Protein AF-G3BAQ8-F1 (afdb_monomer_lite)

Secondary structure (DSSP, 8-state):
--STTSS-TTEEEEEEE-SSS-EEEEEEES-TT-HHHHHHHHHHHHHHSEEEEEE---HHHHHHHH-GGGHHHHHHHHHHT-EEEE--TTT-TTT----SS--PPPP-EEEEEEGGGHHHHHHHHHHHHHHHHHHHTTGGGSSTT-TT-----EEEEEEEEEHHHHHHHHHTTTHHHHHHHHHHHT-EE-PPPSGGGTT-SEEEEEEEEEHHHHHHHHHHHHHHSPEEEEEEEE--TTHHHHHTSHHHIIIIIHHHHHTT--EEEEEE-SSEEEEEEEES--TTHHHHHHHHHHHHHHTTPPEEEEEE-----BSS-TTSS------S----------------

InterPro domains:
  IPR004087 K Homology domain [SM00322] (49-133)
  IPR004088 K Homology domain, type 1 [PF00013] (53-91)
  IPR036612 K Homology domain, type 1 superfamily [G3DSA:3.30.1370.10] (52-131)
  IPR036612 K Homology domain, type 1 superfamily [SSF54791] (48-132)

Organism: Candida tenuis (strain ATCC 10573 / BCRC 21748 / CBS 615 / JCM 9827 / NBRC 10315 / NRRL Y-1498 / VKM Y-70) (NCBI:txid590646)

Structure (mmCIF, N/CA/C/O backbone):
data_AF-G3BAQ8-F1
#
_entry.id   AF-G3BAQ8-F1
#
loop_
_atom_site.group_PDB
_atom_site.id
_atom_site.type_symbol
_atom_site.label_atom_id
_atom_site.label_alt_id
_atom_site.label_comp_id
_atom_site.label_asym_id
_atom_site.label_entity_id
_atom_site.label_seq_id
_atom_site.pdbx_PDB_ins_code
_atom_site.Cartn_x
_atom_site.Cartn_y
_atom_site.Cartn_z
_atom_site.occupancy
_atom_site.B_iso_or_equiv
_atom_site.auth_seq_id
_atom_site.auth_comp_id
_atom_site.auth_asym_id
_atom_site.auth_atom_id
_atom_site.pdbx_PDB_model_num
ATOM 1 N N . MET A 1 1 ? -24.333 -6.167 35.435 1.00 45.41 1 MET A N 1
ATOM 2 C CA . MET A 1 1 ? -25.170 -5.491 36.453 1.00 45.41 1 MET A CA 1
ATOM 3 C C . MET A 1 1 ? -26.096 -4.389 35.920 1.00 45.41 1 MET A C 1
ATOM 5 O O . MET A 1 1 ? -27.044 -4.093 36.619 1.00 45.41 1 MET A O 1
ATOM 9 N N . LYS A 1 2 ? -25.907 -3.791 34.724 1.00 56.62 2 LYS A N 1
ATOM 10 C CA . LYS A 1 2 ? -26.879 -2.804 34.183 1.00 56.62 2 LYS A CA 1
ATOM 11 C C . LYS A 1 2 ? -28.093 -3.421 33.469 1.00 56.62 2 LYS A C 1
ATOM 13 O O . LYS A 1 2 ? -29.177 -2.882 33.619 1.00 56.62 2 LYS A O 1
ATOM 18 N N . ILE A 1 3 ? -27.919 -4.542 32.760 1.00 58.00 3 ILE A N 1
ATOM 19 C CA . ILE A 1 3 ? -29.012 -5.233 32.045 1.00 58.00 3 ILE A CA 1
ATOM 20 C C . ILE A 1 3 ? -30.045 -5.817 33.022 1.00 58.00 3 ILE A C 1
ATOM 22 O O . ILE A 1 3 ? -31.232 -5.594 32.844 1.00 58.00 3 ILE A O 1
ATOM 26 N N . LEU A 1 4 ? -29.601 -6.489 34.096 1.00 58.69 4 LEU A N 1
ATOM 27 C CA . LEU A 1 4 ? -30.514 -7.070 35.098 1.00 58.69 4 LEU A CA 1
ATOM 28 C C . LEU A 1 4 ? -31.366 -6.025 35.831 1.00 58.69 4 LEU A C 1
ATOM 30 O O . LEU A 1 4 ? -32.429 -6.363 36.314 1.00 58.69 4 LEU A O 1
ATOM 34 N N . ASN A 1 5 ? -30.934 -4.763 35.892 1.00 60.66 5 ASN A N 1
ATOM 35 C CA . ASN A 1 5 ? -31.721 -3.699 36.522 1.00 60.66 5 ASN A CA 1
ATOM 36 C C . ASN A 1 5 ? -32.807 -3.129 35.588 1.00 60.66 5 ASN A C 1
ATOM 38 O O . ASN A 1 5 ? -33.578 -2.271 36.008 1.00 60.66 5 ASN A O 1
ATOM 42 N N . GLN A 1 6 ? -32.802 -3.515 34.308 1.00 61.44 6 GLN A N 1
ATOM 43 C CA . GLN A 1 6 ? -33.740 -3.050 33.278 1.00 61.44 6 GLN A CA 1
ATOM 44 C C . GLN A 1 6 ? -34.808 -4.095 32.939 1.00 61.44 6 GLN A C 1
ATOM 46 O O . GLN A 1 6 ? -35.722 -3.801 32.173 1.00 61.44 6 GLN A O 1
ATOM 51 N N . VAL A 1 7 ? -34.698 -5.295 33.506 1.00 59.91 7 VAL A N 1
ATOM 52 C CA . VAL A 1 7 ? -35.644 -6.396 33.334 1.00 59.91 7 VAL A CA 1
ATOM 53 C C . VAL A 1 7 ? -36.180 -6.766 34.716 1.00 59.91 7 VAL A C 1
ATOM 55 O O . VAL A 1 7 ? -35.447 -6.655 35.695 1.00 59.91 7 VAL A O 1
ATOM 58 N N . ASP A 1 8 ? -37.452 -7.158 34.805 1.00 61.75 8 ASP A N 1
ATOM 59 C CA . ASP A 1 8 ? -38.087 -7.579 36.061 1.00 61.75 8 ASP A CA 1
ATOM 60 C C . ASP A 1 8 ? -37.227 -8.613 36.823 1.00 61.75 8 ASP A C 1
ATOM 62 O O . ASP A 1 8 ? -36.641 -9.518 36.213 1.00 61.75 8 ASP A O 1
ATOM 66 N N . ASP A 1 9 ? -37.222 -8.520 38.162 1.00 61.19 9 ASP A N 1
ATOM 67 C CA . ASP A 1 9 ? -36.416 -9.325 39.109 1.00 61.19 9 ASP A CA 1
ATOM 68 C C . ASP A 1 9 ? -36.569 -10.861 38.961 1.00 61.19 9 ASP A C 1
ATOM 70 O O . ASP A 1 9 ? -35.809 -11.625 39.552 1.00 61.19 9 ASP A O 1
ATOM 74 N N . ALA A 1 10 ? -37.531 -11.337 38.163 1.00 62.81 10 ALA A N 1
ATOM 75 C CA . ALA A 1 10 ? -37.844 -12.753 37.939 1.00 62.81 10 ALA A CA 1
ATOM 76 C C . ALA A 1 10 ? -37.047 -13.416 36.790 1.00 62.81 10 ALA A C 1
ATOM 78 O O . ALA A 1 10 ? -37.410 -14.501 36.319 1.00 62.81 10 ALA A O 1
ATOM 79 N N . SER A 1 11 ? -36.002 -12.755 36.282 1.00 71.31 11 SER A N 1
ATOM 80 C CA . SER A 1 11 ? -35.196 -13.222 35.147 1.00 71.31 11 SER A CA 1
ATOM 81 C C . SER A 1 11 ? -33.735 -13.470 35.538 1.00 71.31 11 SER A C 1
ATOM 83 O O . SER A 1 11 ? -33.089 -12.653 36.193 1.00 71.31 11 SER A O 1
ATOM 85 N N . VAL A 1 12 ? -33.189 -14.621 35.134 1.00 77.81 12 VAL A N 1
ATOM 86 C CA . VAL A 1 12 ? -31.829 -15.055 35.487 1.00 77.81 12 VAL A CA 1
ATOM 87 C C . VAL A 1 12 ? -31.025 -15.328 34.218 1.00 77.81 12 VAL A C 1
ATOM 89 O O . VAL A 1 12 ? -31.403 -16.175 33.413 1.00 77.81 12 VAL A O 1
ATOM 92 N N . VAL A 1 13 ? -29.880 -14.651 34.061 1.00 83.50 13 VAL A N 1
ATOM 93 C CA . VAL A 1 13 ? -28.869 -14.973 33.033 1.00 83.50 13 VAL A CA 1
ATOM 94 C C . VAL A 1 13 ? -27.755 -15.790 33.667 1.00 83.50 13 VAL A C 1
ATOM 96 O O . VAL A 1 13 ? -27.142 -15.348 34.641 1.00 83.50 13 VAL A O 1
ATOM 99 N N . LYS A 1 14 ? -27.449 -16.949 33.091 1.00 85.88 14 LYS A N 1
ATOM 100 C CA . LYS A 1 14 ? -26.310 -17.788 33.468 1.00 85.88 14 LYS A CA 1
ATOM 101 C C . LYS A 1 14 ? -25.339 -17.880 32.298 1.00 85.88 14 LYS A C 1
ATOM 103 O O . LYS A 1 14 ? -25.744 -18.060 31.156 1.00 85.88 14 LYS A O 1
ATOM 108 N N . PHE A 1 15 ? -24.053 -17.784 32.601 1.00 88.31 15 PHE A N 1
ATOM 109 C CA . PHE A 1 15 ? -22.980 -18.042 31.648 1.00 88.31 15 PHE A CA 1
ATOM 110 C C . PHE A 1 15 ? -22.400 -19.413 31.987 1.00 88.31 15 PHE A C 1
ATOM 112 O O . PHE A 1 15 ? -21.952 -19.622 33.113 1.00 88.31 15 PHE A O 1
ATOM 119 N N . LEU A 1 16 ? -22.490 -20.355 31.052 1.00 89.25 16 LEU A N 1
ATOM 120 C CA . LEU A 1 16 ? -22.037 -21.732 31.226 1.00 89.25 16 LEU A CA 1
ATOM 121 C C . LEU A 1 16 ? -20.857 -21.982 30.294 1.00 89.25 16 LEU A C 1
ATOM 123 O O . LEU A 1 16 ? -20.972 -21.784 29.087 1.00 89.25 16 LEU A O 1
ATOM 127 N N . ASP A 1 17 ? -19.736 -22.444 30.829 1.00 91.06 17 ASP A N 1
ATOM 128 C CA . ASP A 1 17 ? -18.578 -22.779 30.004 1.00 91.06 17 ASP A CA 1
ATOM 129 C C . ASP A 1 17 ? -18.885 -24.015 29.145 1.00 91.06 17 ASP A C 1
ATOM 131 O O . ASP A 1 17 ? -19.376 -25.028 29.647 1.00 91.06 17 ASP A O 1
ATOM 135 N N . LEU A 1 18 ? -18.604 -23.939 27.840 1.00 89.19 18 LEU A N 1
ATOM 136 C CA . LEU A 1 18 ? -18.726 -25.082 26.929 1.00 89.19 18 LEU A CA 1
ATOM 137 C C . LEU A 1 18 ? -17.350 -25.718 26.690 1.00 89.19 18 LEU A C 1
ATOM 139 O O . LEU A 1 18 ? -17.206 -26.937 26.735 1.00 89.19 18 LEU A O 1
ATOM 143 N N . ASN A 1 19 ? -16.342 -24.889 26.411 1.00 90.81 19 ASN A N 1
ATOM 144 C CA . ASN A 1 19 ? -14.937 -25.271 26.265 1.00 90.81 19 ASN A CA 1
ATOM 145 C C . ASN A 1 19 ? -14.030 -24.035 26.458 1.00 90.81 19 ASN A C 1
ATOM 147 O O . ASN A 1 19 ? -14.509 -22.959 26.797 1.00 90.81 19 ASN A O 1
ATOM 151 N N . GLU A 1 20 ? -12.723 -24.165 26.209 1.00 87.31 20 GLU A N 1
ATOM 152 C CA . GLU A 1 20 ? -11.747 -23.069 26.378 1.00 87.31 20 GLU A CA 1
ATOM 153 C C . GLU A 1 20 ? -11.990 -21.836 25.484 1.00 87.31 20 GLU A C 1
ATOM 155 O O . GLU A 1 20 ? -11.428 -20.772 25.739 1.00 87.31 20 GLU A O 1
ATOM 160 N N . TYR A 1 21 ? -12.809 -21.962 24.438 1.00 87.06 21 TYR A N 1
ATOM 161 C CA . TYR A 1 21 ? -13.047 -20.908 23.448 1.00 87.06 21 TYR A CA 1
ATOM 162 C C . TYR A 1 21 ? -14.501 -20.425 23.399 1.00 87.06 21 TYR A C 1
ATOM 164 O O . TYR A 1 21 ? -14.761 -19.352 22.858 1.00 87.06 21 TYR A O 1
ATOM 172 N N . ASN A 1 22 ? -15.439 -21.191 23.958 1.00 87.94 22 ASN A N 1
ATOM 173 C CA . ASN A 1 22 ? -16.875 -20.994 23.807 1.00 87.94 22 ASN A CA 1
ATOM 174 C C . ASN A 1 22 ? -17.596 -21.121 25.151 1.00 87.94 22 ASN A C 1
ATOM 176 O O . ASN A 1 22 ? -17.269 -21.968 25.984 1.00 87.94 22 ASN A O 1
ATOM 180 N N . PHE A 1 23 ? -18.668 -20.354 25.299 1.00 90.62 23 PHE A N 1
ATOM 181 C CA . PHE A 1 23 ? -19.595 -20.435 26.420 1.00 90.62 23 PHE A CA 1
ATOM 182 C C . PHE A 1 23 ? -21.035 -20.346 25.906 1.00 90.62 23 PHE A C 1
ATOM 184 O O . PHE A 1 23 ? -21.293 -19.869 24.799 1.00 90.62 23 PHE A O 1
ATOM 191 N N . LEU A 1 24 ? -21.971 -20.826 26.713 1.00 88.19 24 LEU A N 1
ATOM 192 C CA . LEU A 1 24 ? -23.405 -20.716 26.504 1.00 88.19 24 LEU A CA 1
ATOM 193 C C . LEU A 1 24 ? -23.963 -19.619 27.406 1.00 88.19 24 LEU A C 1
ATOM 195 O O . LEU A 1 24 ? -23.535 -19.450 28.548 1.00 88.19 24 LEU A O 1
ATOM 199 N N . ILE A 1 25 ? -24.946 -18.894 26.886 1.00 88.12 25 ILE A N 1
ATOM 200 C CA . ILE A 1 25 ? -25.753 -17.957 27.661 1.00 88.12 25 ILE A CA 1
ATOM 201 C C . ILE A 1 25 ? -27.112 -18.619 27.849 1.00 88.12 25 ILE A C 1
ATOM 203 O O . ILE A 1 25 ? -27.850 -18.799 26.883 1.00 88.12 25 ILE A O 1
ATOM 207 N N . ASP A 1 26 ? -27.409 -19.015 29.080 1.00 87.19 26 ASP A N 1
ATOM 208 C CA . ASP A 1 26 ? -28.681 -19.614 29.467 1.00 87.19 26 ASP A CA 1
ATOM 209 C C . ASP A 1 26 ? -29.561 -18.541 30.122 1.00 87.19 26 ASP A C 1
ATOM 211 O O . ASP A 1 26 ? -29.132 -17.848 31.050 1.00 87.19 26 ASP A O 1
ATOM 215 N N . ILE A 1 27 ? -30.772 -18.360 29.599 1.00 83.75 27 ILE A N 1
ATOM 216 C CA . ILE A 1 27 ? -31.712 -17.316 30.021 1.00 83.75 27 ILE A CA 1
ATOM 217 C C . ILE A 1 27 ? -32.948 -18.012 30.578 1.00 83.75 27 ILE A C 1
ATOM 219 O O . ILE A 1 27 ? -33.689 -18.668 29.847 1.00 83.75 27 ILE A O 1
ATOM 223 N N . VAL A 1 28 ? -33.176 -17.850 31.878 1.00 80.06 28 VAL A N 1
ATOM 224 C CA . VAL A 1 28 ? -34.290 -18.472 32.597 1.00 80.06 28 VAL A CA 1
ATOM 225 C C . VAL A 1 28 ? -35.268 -17.393 33.039 1.00 80.06 28 VAL A C 1
ATOM 227 O O . VAL A 1 28 ? -34.873 -16.397 33.643 1.00 80.06 28 VAL A O 1
ATOM 230 N N . ILE A 1 29 ? -36.551 -17.608 32.758 1.00 77.06 29 ILE A N 1
ATOM 231 C CA . ILE A 1 29 ? -37.648 -16.739 33.190 1.00 77.06 29 ILE A CA 1
ATOM 232 C C . ILE A 1 29 ? -38.617 -17.580 34.011 1.00 77.06 29 ILE A C 1
ATOM 234 O O . ILE A 1 29 ? -39.082 -18.619 33.544 1.00 77.06 29 ILE A O 1
ATOM 238 N N . GLU A 1 30 ? -38.934 -17.131 35.225 1.00 72.44 30 GLU A N 1
ATOM 239 C CA . GLU A 1 30 ? -39.815 -17.879 36.132 1.00 72.44 30 GLU A CA 1
ATOM 240 C C . GLU A 1 30 ? -41.288 -17.864 35.691 1.00 72.44 30 GLU A C 1
ATOM 242 O O . GLU A 1 30 ? -42.041 -18.780 36.019 1.00 72.44 30 GLU A O 1
ATOM 247 N N . ASN A 1 31 ? -41.709 -16.860 34.912 1.00 68.88 31 ASN A N 1
ATOM 248 C CA . ASN A 1 31 ? -43.103 -16.675 34.511 1.00 68.88 31 ASN A CA 1
ATOM 249 C C . ASN A 1 31 ? -43.302 -16.851 32.992 1.00 68.88 31 ASN A C 1
ATOM 251 O O . ASN A 1 31 ? -42.947 -15.984 32.192 1.00 68.88 31 ASN A O 1
ATOM 255 N N . SER A 1 32 ? 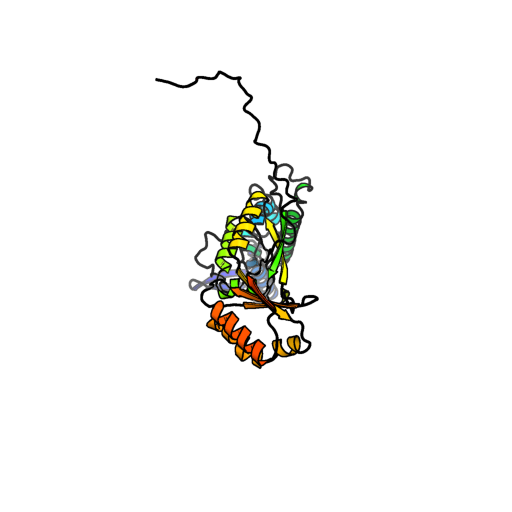-43.912 -17.972 32.592 1.00 63.34 32 SER A N 1
ATOM 256 C CA . SER A 1 32 ? -44.051 -18.419 31.189 1.00 63.34 32 SER A CA 1
ATOM 257 C C . SER A 1 32 ? -44.864 -17.493 30.267 1.00 63.34 32 SER A C 1
ATOM 259 O O . SER A 1 32 ? -44.801 -17.637 29.048 1.00 63.34 32 SER A O 1
ATOM 261 N N . LEU A 1 33 ? -45.604 -16.525 30.819 1.00 64.56 33 LEU A N 1
ATOM 262 C CA . LEU A 1 33 ? -46.432 -15.583 30.056 1.00 64.56 33 LEU A CA 1
ATOM 263 C C . LEU A 1 33 ? -45.680 -14.314 29.604 1.00 64.56 33 LEU A C 1
ATOM 265 O O . LEU A 1 33 ? -46.231 -13.534 28.829 1.00 64.56 33 LEU A O 1
ATOM 269 N N . ASN A 1 34 ? -44.431 -14.096 30.038 1.00 70.69 34 ASN A N 1
ATOM 270 C CA . ASN A 1 34 ? -43.669 -12.875 29.739 1.00 70.69 34 ASN A CA 1
ATOM 271 C C . ASN A 1 34 ? -42.688 -13.039 28.556 1.00 70.69 34 ASN A C 1
ATOM 273 O O . ASN A 1 34 ? -41.492 -12.771 28.668 1.00 70.69 34 ASN A O 1
ATOM 277 N N . LEU A 1 35 ? -43.195 -13.487 27.400 1.00 77.06 35 LEU A N 1
ATOM 278 C CA . LEU A 1 35 ? -42.391 -13.652 26.174 1.00 77.06 35 LEU A CA 1
ATOM 279 C C . LEU A 1 35 ? -41.774 -12.333 25.682 1.00 77.06 35 LEU A C 1
ATOM 281 O O . LEU A 1 35 ? -40.655 -12.326 25.177 1.00 77.06 35 LEU A O 1
ATOM 285 N N . ASN A 1 36 ? -42.467 -11.208 25.867 1.00 81.00 36 ASN A N 1
ATOM 286 C CA . ASN A 1 36 ? -41.938 -9.893 25.500 1.00 81.00 36 ASN A CA 1
ATOM 287 C C . ASN A 1 36 ? -40.727 -9.509 26.364 1.00 81.00 36 ASN A C 1
ATOM 289 O O . ASN A 1 36 ? -39.769 -8.943 25.843 1.00 81.00 36 ASN A O 1
ATOM 293 N N . GLY A 1 37 ? -40.735 -9.868 27.654 1.00 78.50 37 GLY A N 1
ATOM 294 C CA . GLY A 1 37 ? -39.580 -9.710 28.537 1.00 78.50 37 GLY A CA 1
ATOM 295 C C . GLY A 1 37 ? -38.374 -10.535 28.080 1.00 78.50 37 GLY A C 1
ATOM 296 O O . GLY A 1 37 ? -37.261 -10.017 28.075 1.00 78.50 37 GLY A O 1
ATOM 297 N N . LEU A 1 38 ? -38.590 -11.774 27.609 1.00 79.75 38 LEU A N 1
ATOM 298 C CA . LEU A 1 38 ? -37.527 -12.607 27.025 1.00 79.75 38 LEU A CA 1
ATOM 299 C C . LEU A 1 38 ? -36.888 -11.940 25.805 1.00 79.75 38 LEU A C 1
ATOM 301 O O . LEU A 1 38 ? -35.667 -11.843 25.729 1.00 79.75 38 LEU A O 1
ATOM 305 N N . ILE A 1 39 ? -37.713 -11.479 24.861 1.00 83.81 39 ILE A N 1
ATOM 306 C CA . ILE A 1 39 ? -37.237 -10.833 23.631 1.00 83.81 39 ILE A CA 1
ATOM 307 C C . ILE A 1 39 ? -36.443 -9.572 23.976 1.00 83.81 39 ILE A C 1
ATOM 309 O O . ILE A 1 39 ? -35.335 -9.393 23.477 1.00 83.81 39 ILE A O 1
ATOM 313 N N . HIS A 1 40 ? -36.965 -8.741 24.881 1.00 83.31 40 HIS A N 1
ATOM 314 C CA . HIS A 1 40 ? -36.272 -7.535 25.323 1.00 83.31 40 HIS A CA 1
ATOM 315 C C . HIS A 1 40 ? -34.936 -7.852 26.013 1.00 83.31 40 HIS A C 1
ATOM 317 O O . HIS A 1 40 ? -33.938 -7.171 25.801 1.00 83.31 40 HIS A O 1
ATOM 323 N N . MET A 1 41 ? -34.881 -8.922 26.805 1.00 82.50 41 MET A N 1
ATOM 324 C CA . MET A 1 41 ? -33.658 -9.357 27.474 1.00 82.50 41 MET A CA 1
ATOM 325 C C . MET A 1 41 ? -32.595 -9.853 26.494 1.00 82.50 41 MET A C 1
ATOM 327 O O . MET A 1 41 ? -31.421 -9.509 26.645 1.00 82.50 41 MET A O 1
ATOM 331 N N . ILE A 1 42 ? -33.001 -10.619 25.479 1.00 85.69 42 ILE A N 1
ATOM 332 C CA . ILE A 1 42 ? -32.119 -11.034 24.383 1.00 85.69 42 ILE A CA 1
ATOM 333 C C . ILE A 1 42 ? -31.582 -9.795 23.661 1.00 85.69 42 ILE A C 1
ATOM 335 O O . ILE A 1 42 ? -30.371 -9.669 23.505 1.00 85.69 42 ILE A O 1
ATOM 339 N N . GLU A 1 43 ? -32.447 -8.837 23.324 1.00 87.19 43 GLU A N 1
ATOM 340 C CA . GLU A 1 43 ? -32.056 -7.584 22.669 1.00 87.19 43 GLU A CA 1
ATOM 341 C C . GLU A 1 43 ? -31.046 -6.781 23.510 1.00 87.19 43 GLU A C 1
ATOM 343 O O . GLU A 1 43 ? -30.053 -6.267 22.991 1.00 87.19 43 GLU A O 1
ATOM 348 N N . LEU A 1 44 ? -31.240 -6.690 24.830 1.00 86.38 44 LEU A N 1
ATOM 349 C CA . LEU A 1 44 ? -30.296 -6.020 25.730 1.00 86.38 44 LEU A CA 1
ATOM 350 C C . LEU A 1 44 ? -28.939 -6.736 25.796 1.00 86.38 44 LEU A C 1
ATOM 352 O O . LEU A 1 44 ? -27.905 -6.068 25.852 1.00 86.38 44 LEU A O 1
ATOM 356 N N . ILE A 1 45 ? -28.923 -8.073 25.779 1.00 87.25 45 ILE A N 1
ATOM 357 C CA . ILE A 1 45 ? -27.683 -8.862 25.745 1.00 87.25 45 ILE A CA 1
ATOM 358 C C . ILE A 1 45 ? -26.964 -8.662 24.410 1.00 87.25 45 ILE A C 1
ATOM 360 O O . ILE A 1 45 ? -25.770 -8.359 24.405 1.00 87.25 45 ILE A O 1
ATOM 364 N N . GLU A 1 46 ? -27.678 -8.771 23.289 1.00 88.50 46 GLU A N 1
ATOM 365 C CA . GLU A 1 46 ? -27.133 -8.552 21.945 1.00 88.50 46 GLU A CA 1
ATOM 366 C C . GLU A 1 46 ? -26.515 -7.154 21.803 1.00 88.50 46 GLU A C 1
ATOM 368 O O . GLU A 1 46 ? -25.427 -6.992 21.240 1.00 88.50 46 GLU A O 1
ATOM 373 N N . ASN A 1 47 ? -27.157 -6.147 22.396 1.00 89.19 47 ASN A N 1
ATOM 374 C CA . ASN A 1 47 ? -26.682 -4.767 22.415 1.00 89.19 47 ASN A CA 1
ATOM 375 C C . ASN A 1 47 ? -25.366 -4.562 23.186 1.00 89.19 47 ASN A C 1
ATOM 377 O O . ASN A 1 47 ? -24.640 -3.603 22.895 1.00 89.19 47 ASN A O 1
ATOM 381 N N . GLU A 1 48 ? -25.039 -5.434 24.143 1.00 88.69 48 GLU A N 1
ATOM 382 C CA . GLU A 1 48 ? -23.783 -5.397 24.905 1.00 88.69 48 GLU A CA 1
ATOM 383 C C . GLU A 1 48 ? -22.681 -6.298 24.322 1.00 88.69 48 GLU A C 1
ATOM 385 O O . GLU A 1 48 ? -21.547 -6.264 24.810 1.00 88.69 48 GLU A O 1
ATOM 390 N N . LEU A 1 49 ? -22.968 -7.074 23.267 1.00 89.12 49 LEU A N 1
ATOM 391 C CA . LEU A 1 49 ? -21.950 -7.888 22.602 1.00 89.12 49 LEU A CA 1
ATOM 392 C C . LEU A 1 49 ? -20.828 -7.014 22.012 1.00 89.12 49 LEU A C 1
ATOM 394 O O . LEU A 1 49 ? -21.061 -5.869 21.610 1.00 89.12 49 LEU A O 1
ATOM 398 N N . PRO A 1 50 ? -19.585 -7.524 21.966 1.00 89.75 50 PRO A N 1
ATOM 399 C CA . PRO A 1 50 ? -18.464 -6.774 21.428 1.00 89.75 50 PRO A CA 1
ATOM 400 C C . PRO A 1 50 ? -18.560 -6.677 19.904 1.00 89.75 50 PRO A C 1
ATOM 402 O O . PRO A 1 50 ? -18.543 -7.679 19.195 1.00 89.75 50 PRO A O 1
ATOM 405 N N . PHE A 1 51 ? -18.556 -5.451 19.401 1.00 92.56 51 PHE A N 1
ATOM 406 C CA . PHE A 1 51 ? -18.388 -5.132 17.994 1.00 92.56 51 PHE A CA 1
ATOM 407 C C . PHE A 1 51 ? -16.998 -4.518 17.778 1.00 92.56 51 PHE A C 1
ATOM 409 O O . PHE A 1 51 ? -16.561 -3.653 18.545 1.00 92.56 51 PHE A O 1
ATOM 416 N N . GLU A 1 52 ? -16.270 -4.976 16.756 1.00 93.00 52 GLU A N 1
ATOM 417 C CA . GLU A 1 52 ? -14.910 -4.511 16.477 1.00 93.00 52 GLU A CA 1
ATOM 418 C C . GLU A 1 52 ? -14.667 -4.175 15.003 1.00 93.00 52 GLU A C 1
ATOM 420 O O . GLU A 1 52 ? -15.145 -4.857 14.102 1.00 93.00 52 GLU A O 1
ATOM 425 N N . LEU A 1 53 ? -13.859 -3.138 14.766 1.00 92.94 53 LEU A N 1
ATOM 426 C CA . LEU A 1 53 ? -13.363 -2.756 13.446 1.00 92.94 53 LEU A CA 1
ATOM 427 C C . LEU A 1 53 ? -11.842 -2.614 13.488 1.00 92.94 53 LEU A C 1
ATOM 429 O O . LEU A 1 53 ? -11.284 -1.975 14.383 1.00 92.94 53 LEU A O 1
ATOM 433 N N . LYS A 1 54 ? -11.171 -3.190 12.489 1.00 91.50 54 LYS A N 1
ATOM 434 C CA . LYS A 1 54 ? -9.717 -3.121 12.312 1.00 91.50 54 LYS A CA 1
ATOM 435 C C . LYS A 1 54 ? -9.399 -2.454 10.980 1.00 91.50 54 LYS A C 1
ATOM 437 O O . LYS A 1 54 ? -9.925 -2.874 9.953 1.00 91.50 54 LYS A O 1
ATOM 442 N N . PHE A 1 55 ? -8.519 -1.459 10.992 1.00 90.19 55 PHE A N 1
ATOM 443 C CA . PHE A 1 55 ? -8.055 -0.772 9.783 1.00 90.19 55 PHE A CA 1
ATOM 444 C C . PHE A 1 55 ? -6.598 -0.313 9.924 1.00 90.19 55 PHE A C 1
ATOM 446 O O . PHE A 1 55 ? -5.992 -0.438 10.994 1.00 90.19 55 PHE A O 1
ATOM 453 N N . ASN A 1 56 ? -6.005 0.157 8.825 1.00 87.94 56 ASN A N 1
ATOM 454 C CA . ASN A 1 56 ? -4.630 0.648 8.787 1.00 87.94 56 ASN A CA 1
ATOM 455 C C . ASN A 1 56 ? -4.582 2.180 8.747 1.00 87.94 56 ASN A C 1
ATOM 457 O O . ASN A 1 56 ? -5.303 2.811 7.982 1.00 87.94 56 ASN A O 1
ATOM 461 N N . ILE A 1 57 ? -3.664 2.746 9.526 1.00 88.25 57 ILE A N 1
ATOM 462 C CA . ILE A 1 57 ? -3.223 4.137 9.451 1.00 88.25 57 ILE A CA 1
ATOM 463 C C . ILE A 1 57 ? -1.700 4.130 9.284 1.00 88.25 57 ILE A C 1
ATOM 465 O O . ILE A 1 57 ? -1.023 3.460 10.072 1.00 88.25 57 ILE A O 1
ATOM 469 N N . PRO A 1 58 ? -1.118 4.884 8.338 1.00 84.69 58 PRO A N 1
ATOM 470 C CA . PRO A 1 58 ? 0.333 4.999 8.218 1.00 84.69 58 PRO A CA 1
ATOM 471 C C . PRO A 1 58 ? 0.988 5.448 9.532 1.00 84.69 58 PRO A C 1
ATOM 473 O O . PRO A 1 58 ? 0.542 6.408 10.164 1.00 84.69 58 PRO A O 1
ATOM 476 N N . GLU A 1 59 ? 2.069 4.774 9.943 1.00 81.88 59 GLU A N 1
ATOM 477 C CA . GLU A 1 59 ? 2.694 4.995 11.260 1.00 81.88 59 GLU A CA 1
ATOM 478 C C . GLU A 1 59 ? 3.183 6.438 11.461 1.00 81.88 59 GLU A C 1
ATOM 480 O O . GLU A 1 59 ? 3.210 6.942 12.586 1.00 81.88 59 GLU A O 1
ATOM 485 N N . MET A 1 60 ? 3.508 7.144 10.374 1.00 82.00 60 MET A N 1
ATOM 486 C CA . MET A 1 60 ? 3.929 8.545 10.437 1.00 82.00 60 MET A CA 1
ATOM 487 C C . MET A 1 60 ? 2.850 9.492 10.985 1.00 82.00 60 MET A C 1
ATOM 489 O O . MET A 1 60 ? 3.184 10.550 11.522 1.00 82.00 60 MET A O 1
ATOM 493 N N . PHE A 1 61 ? 1.570 9.117 10.889 1.00 84.81 61 PHE A N 1
ATOM 494 C CA . PHE A 1 61 ? 0.453 9.905 11.412 1.00 84.81 61 PHE A CA 1
ATOM 495 C C . PHE A 1 61 ? 0.045 9.506 12.831 1.00 84.81 61 PHE A C 1
ATOM 497 O O . PHE A 1 61 ? -0.693 10.246 13.477 1.00 84.81 61 PHE A O 1
ATOM 504 N N . HIS A 1 62 ? 0.533 8.375 13.358 1.00 86.50 62 HIS A N 1
ATOM 505 C CA . HIS A 1 62 ? 0.110 7.871 14.672 1.00 86.50 62 HIS A CA 1
ATOM 506 C C . HIS A 1 62 ? 0.357 8.892 15.775 1.00 86.50 62 HIS A C 1
ATOM 508 O O . HIS A 1 62 ? -0.541 9.170 16.559 1.00 86.50 62 HIS A O 1
ATOM 514 N N . LYS A 1 63 ? 1.550 9.498 15.819 1.00 83.94 63 LYS A N 1
ATOM 515 C CA . LYS A 1 63 ? 1.888 10.487 16.857 1.00 83.94 63 LYS A CA 1
ATOM 516 C C . LYS A 1 63 ? 0.967 11.710 16.812 1.00 83.94 63 LYS A C 1
ATOM 518 O O . LYS A 1 63 ? 0.539 12.182 17.862 1.00 83.94 63 LYS A O 1
ATOM 523 N N . SER A 1 64 ? 0.652 12.186 15.611 1.00 82.69 64 SER A N 1
ATOM 524 C CA . SER A 1 64 ? -0.191 13.363 15.389 1.00 82.69 64 SER A CA 1
ATOM 525 C C . SER A 1 64 ? -1.659 13.088 15.724 1.00 82.69 64 SER A C 1
ATOM 527 O O . SER A 1 64 ? -2.292 13.910 16.377 1.00 82.69 64 SER A O 1
ATOM 529 N N . ILE A 1 65 ? -2.178 11.906 15.366 1.00 86.00 65 ILE A N 1
ATOM 530 C CA . ILE A 1 65 ? -3.561 11.488 15.656 1.00 86.00 65 ILE A CA 1
ATOM 531 C C . ILE A 1 65 ? -3.752 11.164 17.145 1.00 86.00 65 ILE A C 1
ATOM 533 O O . ILE A 1 65 ? -4.755 11.544 17.742 1.00 86.00 65 ILE A O 1
ATOM 537 N N . ILE A 1 66 ? -2.788 10.480 17.771 1.00 87.44 66 ILE A N 1
ATOM 538 C CA . ILE A 1 66 ? -2.822 10.184 19.212 1.00 87.44 66 ILE A CA 1
ATOM 539 C C . ILE A 1 66 ? -2.764 11.495 20.013 1.00 87.44 66 ILE A C 1
ATOM 541 O O . ILE A 1 66 ? -3.491 11.667 20.996 1.00 87.44 66 ILE A O 1
ATOM 545 N N . GLY A 1 67 ? -1.940 12.441 19.558 1.00 82.38 67 GLY A N 1
ATOM 546 C CA . GLY A 1 67 ? -1.709 13.716 20.220 1.00 82.38 67 GLY A CA 1
ATOM 547 C C . GLY A 1 67 ? -0.777 13.595 21.426 1.00 82.38 67 GLY A C 1
ATOM 548 O O . GLY A 1 67 ? -0.445 12.501 21.894 1.00 82.38 67 GLY A O 1
ATOM 549 N N . ASN A 1 68 ? -0.339 14.739 21.956 1.00 80.75 68 ASN A N 1
ATOM 550 C CA . ASN A 1 68 ? 0.549 14.762 23.117 1.00 80.75 68 ASN A CA 1
ATOM 551 C C . ASN A 1 68 ? -0.135 14.096 24.327 1.00 80.75 68 ASN A C 1
ATOM 553 O O . ASN A 1 68 ? -1.258 14.454 24.678 1.00 80.75 68 ASN A O 1
ATOM 557 N N . GLY A 1 69 ? 0.508 13.090 24.924 1.00 81.25 69 GLY A N 1
ATOM 558 C CA . GLY A 1 69 ? -0.064 12.312 26.031 1.00 81.25 69 GLY A CA 1
ATOM 559 C C . GLY A 1 69 ? -1.343 11.525 25.700 1.00 81.25 69 GLY A C 1
ATOM 560 O O . GLY A 1 69 ? -2.009 11.053 26.618 1.00 81.25 69 GLY A O 1
ATOM 561 N N . GLY A 1 70 ? -1.716 11.380 24.422 1.00 85.19 70 GLY A N 1
ATOM 562 C CA . GLY A 1 70 ? -2.953 10.699 24.024 1.00 85.19 70 GLY A CA 1
ATOM 563 C C . GLY A 1 70 ? -4.227 11.537 24.158 1.00 85.19 70 GLY A C 1
ATOM 564 O O . GLY A 1 70 ? -5.318 10.980 24.075 1.00 85.19 70 GLY A O 1
ATOM 565 N N . LEU A 1 71 ? -4.124 12.853 24.377 1.00 87.06 71 LEU A N 1
ATOM 566 C CA . LEU A 1 71 ? -5.285 13.711 24.645 1.00 87.06 71 LEU A CA 1
ATOM 567 C C . LEU A 1 71 ? -6.321 13.712 23.511 1.00 87.06 71 LEU A C 1
ATOM 569 O O . LEU A 1 71 ? -7.520 13.657 23.783 1.00 87.06 71 LEU A O 1
ATOM 573 N N . ILE A 1 72 ? -5.871 13.748 22.251 1.00 87.19 72 ILE A N 1
ATOM 574 C CA . ILE A 1 72 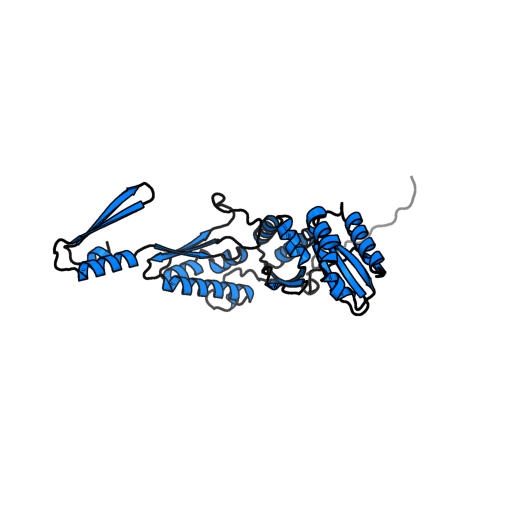? -6.762 13.802 21.082 1.00 87.19 72 ILE A CA 1
ATOM 575 C C . ILE A 1 72 ? -7.544 12.494 20.982 1.00 87.19 72 ILE A C 1
ATOM 577 O O . ILE A 1 72 ? -8.775 12.503 20.998 1.00 87.19 72 ILE A O 1
ATOM 581 N N . ILE A 1 73 ? -6.840 11.359 20.968 1.00 90.69 73 ILE A N 1
ATOM 582 C CA . ILE A 1 73 ? -7.501 10.061 20.830 1.00 90.69 73 ILE A CA 1
ATOM 583 C C . ILE A 1 73 ? -8.391 9.729 22.032 1.00 90.69 73 ILE A C 1
ATOM 585 O O . ILE A 1 73 ? -9.485 9.201 21.854 1.00 90.69 73 ILE A O 1
ATOM 589 N N . GLN A 1 74 ? -7.987 10.099 23.251 1.00 91.88 74 GLN A N 1
ATOM 590 C CA . GLN A 1 74 ? -8.818 9.918 24.444 1.00 91.88 74 GLN A CA 1
ATOM 591 C C . GLN A 1 74 ? -10.087 10.777 24.403 1.00 91.88 74 GLN A C 1
ATOM 593 O O . GLN A 1 74 ? -11.129 10.339 24.890 1.00 91.88 74 GLN A O 1
ATOM 598 N N . SER A 1 75 ? -10.020 11.981 23.826 1.00 91.06 75 SER A N 1
ATOM 599 C CA . SER A 1 75 ? -11.199 12.824 23.603 1.00 91.06 75 SER A CA 1
ATOM 600 C C . SER A 1 75 ? -12.184 12.148 22.646 1.00 91.06 75 SER A C 1
ATOM 602 O O . SER A 1 75 ? -13.363 12.021 22.972 1.00 91.06 75 SER A O 1
ATOM 604 N N . ILE A 1 76 ? -11.689 11.609 21.524 1.00 92.06 76 ILE A N 1
ATOM 605 C CA . ILE A 1 76 ? -12.499 10.865 20.544 1.00 92.06 76 ILE A CA 1
ATOM 606 C C . ILE A 1 76 ? -13.129 9.621 21.190 1.00 92.06 76 ILE A C 1
ATOM 608 O O . ILE A 1 76 ? -14.337 9.413 21.078 1.00 92.06 76 ILE A O 1
ATOM 612 N N . MET A 1 77 ? -12.347 8.833 21.937 1.00 92.88 77 MET A N 1
ATOM 613 C CA . MET A 1 77 ? -12.842 7.659 22.671 1.00 92.88 77 MET A CA 1
ATOM 614 C C . MET A 1 77 ? -14.005 8.014 23.607 1.00 92.88 77 MET A C 1
ATOM 616 O O . MET A 1 77 ? -15.030 7.332 23.609 1.00 92.88 77 MET A O 1
ATOM 620 N N . LYS A 1 78 ? -13.872 9.103 24.379 1.00 93.25 78 LYS A N 1
ATOM 621 C CA . LYS A 1 78 ? -14.915 9.574 25.304 1.00 93.25 78 LYS A CA 1
ATOM 622 C C . LYS A 1 78 ? -16.145 10.109 24.572 1.00 93.25 78 LYS A C 1
ATOM 624 O O . LYS A 1 78 ? -17.258 9.795 24.975 1.00 93.25 78 LYS A O 1
ATOM 629 N N . LYS A 1 79 ? -15.948 10.885 23.501 1.00 93.12 79 LYS A N 1
ATOM 630 C CA . LYS A 1 79 ? -17.015 11.502 22.697 1.00 93.12 79 LYS A CA 1
ATOM 631 C C . LYS A 1 79 ? -17.955 10.460 22.087 1.00 93.12 79 LYS A C 1
ATOM 633 O O . LYS A 1 79 ? -19.165 10.645 22.124 1.00 93.12 79 LYS A O 1
ATOM 638 N N . TYR A 1 80 ? -17.402 9.366 21.567 1.00 91.94 80 TYR A N 1
ATOM 639 C CA . TYR A 1 80 ? -18.168 8.324 20.873 1.00 91.94 80 TYR A CA 1
ATOM 640 C C . TYR A 1 80 ? -18.440 7.073 21.712 1.00 91.94 80 TYR A C 1
ATOM 642 O O . TYR A 1 80 ? -19.108 6.152 21.239 1.00 91.94 80 TYR A O 1
ATOM 650 N N . ASN A 1 81 ? -17.945 7.038 22.954 1.00 92.12 81 ASN A N 1
ATOM 651 C CA . ASN A 1 81 ? -18.030 5.887 23.851 1.00 92.12 81 ASN A CA 1
ATOM 652 C C . ASN A 1 81 ? -17.503 4.594 23.194 1.00 92.12 81 ASN A C 1
ATOM 654 O O . ASN A 1 81 ? -18.170 3.554 23.174 1.00 92.12 81 ASN A O 1
ATOM 658 N N . VAL A 1 82 ? -16.301 4.696 22.620 1.00 93.69 82 VAL A N 1
ATOM 659 C CA . VAL A 1 82 ? -15.585 3.592 21.970 1.00 93.69 82 VAL A CA 1
ATOM 660 C C . VAL A 1 82 ? -14.198 3.422 22.579 1.00 93.69 82 VAL A C 1
ATOM 662 O O . VAL A 1 82 ? -13.588 4.368 23.083 1.00 93.69 82 VAL A O 1
ATOM 665 N N . TYR A 1 83 ? -13.661 2.213 22.489 1.00 94.19 83 TYR A N 1
ATOM 666 C CA . TYR A 1 83 ? -12.282 1.916 22.839 1.00 94.19 83 TYR A CA 1
ATOM 667 C C . TYR A 1 83 ? -11.427 1.846 21.575 1.00 94.19 83 TYR A C 1
ATOM 669 O O . TYR A 1 83 ? -11.738 1.078 20.671 1.00 94.19 83 TYR A O 1
ATOM 677 N N . ILE A 1 84 ? -10.341 2.618 21.514 1.00 94.12 84 ILE A N 1
ATOM 678 C CA . ILE A 1 84 ? -9.415 2.637 20.378 1.00 94.12 84 ILE A CA 1
ATOM 679 C C . ILE A 1 84 ? -8.032 2.193 20.854 1.00 94.12 84 ILE A C 1
ATOM 681 O O . ILE A 1 84 ? -7.526 2.686 21.863 1.00 94.12 84 ILE A O 1
ATOM 685 N N . LYS A 1 85 ? -7.403 1.280 20.113 1.00 92.06 85 LYS A N 1
ATOM 686 C CA . LYS A 1 85 ? -6.044 0.797 20.367 1.00 92.06 85 LYS A CA 1
ATOM 687 C C . LYS A 1 85 ? -5.208 0.862 19.094 1.00 92.06 85 LYS A C 1
ATOM 689 O O . LYS A 1 85 ? -5.590 0.303 18.072 1.00 92.06 85 LYS A O 1
ATOM 694 N N . PHE A 1 86 ? -4.042 1.494 19.196 1.00 90.31 86 PHE A N 1
ATOM 695 C CA . PHE A 1 86 ? -3.006 1.483 18.166 1.00 90.31 86 PHE A CA 1
ATOM 696 C C . PHE A 1 86 ? -2.005 0.367 18.474 1.00 90.31 86 PHE A C 1
ATOM 698 O O . PHE A 1 86 ? -1.538 0.247 19.609 1.00 90.31 86 PHE A O 1
ATOM 705 N N . SER A 1 87 ? -1.662 -0.442 17.478 1.00 83.62 87 SER A N 1
ATOM 706 C CA . SER A 1 87 ? -0.572 -1.418 17.550 1.00 83.62 87 SER A CA 1
ATOM 707 C C . SER A 1 87 ? 0.624 -0.910 16.751 1.00 83.62 87 SER A C 1
ATOM 709 O O . SER A 1 87 ? 0.468 -0.410 15.638 1.00 83.62 87 SER A O 1
ATOM 711 N N . SER A 1 88 ? 1.831 -1.060 17.293 1.00 70.00 88 SER A N 1
ATOM 712 C CA . SER A 1 88 ? 3.058 -0.809 16.532 1.00 70.00 88 SER A CA 1
ATOM 713 C C . SER A 1 88 ? 3.468 -2.095 15.821 1.00 70.00 88 SER A C 1
ATOM 715 O O . SER A 1 88 ? 3.565 -3.138 16.470 1.00 70.00 88 SER A O 1
ATOM 717 N N . GLN A 1 89 ? 3.751 -2.028 14.514 1.00 60.62 89 GLN A N 1
ATOM 718 C CA . GLN A 1 89 ? 4.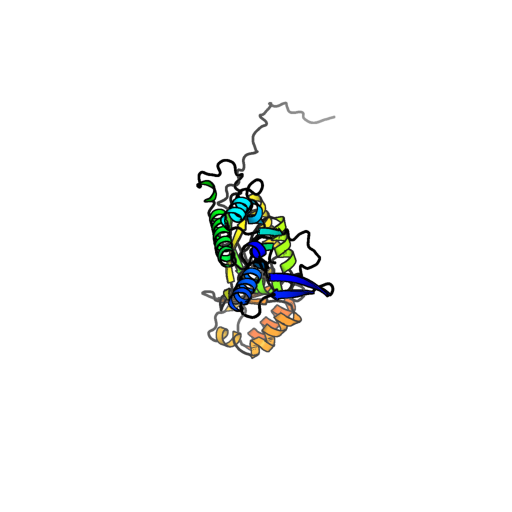081 -3.214 13.708 1.00 60.62 89 GLN A CA 1
ATOM 719 C C . GLN A 1 89 ? 5.346 -3.950 14.194 1.00 60.62 89 GLN A C 1
ATOM 721 O O . GLN A 1 89 ? 5.585 -5.089 13.810 1.00 60.62 89 GLN A O 1
ATOM 726 N N . ARG A 1 90 ? 6.154 -3.337 15.072 1.00 53.97 90 ARG A N 1
ATOM 727 C CA . ARG A 1 90 ? 7.434 -3.900 15.525 1.00 53.97 90 ARG A CA 1
ATOM 728 C C . ARG A 1 90 ? 7.345 -4.973 16.619 1.00 53.97 90 ARG A C 1
ATOM 730 O O . ARG A 1 90 ? 8.374 -5.585 16.886 1.00 53.97 90 ARG A O 1
ATOM 737 N N . LYS A 1 91 ? 6.206 -5.176 17.300 1.00 44.44 91 LYS A N 1
ATOM 738 C CA . LYS A 1 91 ? 6.164 -6.016 18.526 1.00 44.44 91 LYS A CA 1
ATOM 739 C C . LYS A 1 91 ? 5.226 -7.224 18.513 1.00 44.44 91 LYS A C 1
ATOM 741 O O . LYS A 1 91 ? 5.440 -8.121 19.322 1.00 44.44 91 LYS A O 1
ATOM 746 N N . ASP A 1 92 ? 4.286 -7.311 17.578 1.00 44.09 92 ASP A N 1
ATOM 747 C CA . ASP A 1 92 ? 3.305 -8.405 17.548 1.00 44.09 92 ASP A CA 1
ATOM 748 C C . ASP A 1 92 ? 3.629 -9.389 16.406 1.00 44.09 92 ASP A C 1
ATOM 750 O O . ASP A 1 92 ? 2.824 -9.678 15.520 1.00 44.09 92 ASP A O 1
ATOM 754 N N . SER A 1 93 ? 4.861 -9.908 16.412 1.00 43.06 93 SER A N 1
ATOM 755 C CA . SER A 1 93 ? 5.401 -10.891 15.458 1.00 43.06 93 SER A CA 1
ATOM 756 C C . SER A 1 93 ? 4.832 -12.310 15.628 1.00 43.06 93 SER A C 1
ATOM 758 O O . SER A 1 93 ? 5.479 -13.291 15.272 1.00 43.06 93 SER A O 1
ATOM 760 N N . THR A 1 94 ? 3.617 -12.440 16.159 1.00 42.00 94 THR A N 1
ATOM 761 C CA . THR A 1 94 ? 2.886 -13.715 16.261 1.00 42.00 94 THR A CA 1
ATOM 762 C C . THR A 1 94 ? 1.722 -13.828 15.272 1.00 42.00 94 THR A C 1
ATOM 764 O O . THR A 1 94 ? 1.138 -14.900 15.164 1.00 42.00 94 THR A O 1
ATOM 767 N N . GLY A 1 95 ? 1.418 -12.781 14.491 1.00 44.28 95 GLY A N 1
ATOM 768 C CA . GLY A 1 95 ? 0.366 -12.840 13.459 1.00 44.28 95 GLY A CA 1
ATOM 769 C C . GLY A 1 95 ? 0.574 -11.968 12.214 1.00 44.28 95 GLY A C 1
ATOM 770 O O . GLY A 1 95 ? -0.272 -11.975 11.322 1.00 44.28 95 GLY A O 1
ATOM 771 N N . GLY A 1 96 ? 1.675 -11.215 12.122 1.00 46.88 96 GLY A N 1
ATOM 772 C CA . GLY A 1 96 ? 1.989 -10.384 10.958 1.00 46.88 96 GLY A CA 1
ATOM 773 C C . GLY A 1 96 ? 2.584 -11.213 9.825 1.00 46.88 96 GLY A C 1
ATOM 774 O O . GLY A 1 96 ? 3.803 -11.330 9.728 1.00 46.88 96 GLY A O 1
ATOM 775 N N . GLY A 1 97 ? 1.737 -11.816 8.987 1.00 51.44 97 GLY A N 1
ATOM 776 C CA . GLY A 1 97 ? 2.188 -12.441 7.745 1.00 51.44 97 GLY A CA 1
ATOM 777 C C . GLY A 1 97 ? 2.987 -11.430 6.926 1.00 51.44 97 GLY A C 1
ATOM 778 O O . GLY A 1 97 ? 2.589 -10.289 6.778 1.00 51.44 97 GLY A O 1
ATOM 779 N N . ASN A 1 98 ? 4.148 -11.794 6.413 1.00 55.06 98 ASN A N 1
ATOM 780 C CA . ASN A 1 98 ? 4.862 -10.925 5.486 1.00 55.06 98 ASN A CA 1
ATOM 781 C C . ASN A 1 98 ? 4.002 -10.743 4.218 1.00 55.06 98 ASN A C 1
ATOM 783 O O . ASN A 1 98 ? 3.609 -11.732 3.597 1.00 55.06 98 ASN A O 1
ATOM 787 N N . ASN A 1 99 ? 3.687 -9.504 3.822 1.00 58.19 99 ASN A N 1
ATOM 788 C CA . ASN A 1 99 ? 2.960 -9.256 2.574 1.00 58.19 99 ASN A CA 1
ATOM 789 C C . ASN A 1 99 ? 3.921 -9.392 1.392 1.00 58.19 99 ASN A C 1
ATOM 791 O O . ASN A 1 99 ? 4.499 -8.428 0.900 1.00 58.19 99 ASN A O 1
ATOM 795 N N . TYR A 1 100 ? 4.089 -10.633 0.944 1.00 57.16 100 TYR A N 1
ATOM 796 C CA . TYR A 1 100 ? 4.952 -10.985 -0.181 1.00 57.16 100 TYR A CA 1
ATOM 797 C C . TYR A 1 100 ? 4.376 -10.571 -1.540 1.00 57.16 100 TYR A C 1
ATOM 799 O O . TYR A 1 100 ? 5.140 -10.375 -2.478 1.00 57.16 100 TYR A O 1
ATOM 807 N N . TYR A 1 101 ? 3.051 -10.413 -1.642 1.00 58.88 101 TYR A N 1
ATOM 808 C CA . TYR A 1 101 ? 2.345 -10.310 -2.926 1.00 58.88 101 TYR A CA 1
ATOM 809 C C . TYR A 1 101 ? 1.511 -9.031 -3.105 1.00 58.88 101 TYR A C 1
ATOM 811 O O . TYR A 1 101 ? 0.735 -8.937 -4.050 1.00 58.88 101 TYR A O 1
ATOM 819 N N . GLY A 1 102 ? 1.638 -8.036 -2.222 1.00 63.34 102 GLY A N 1
ATOM 820 C CA . GLY A 1 102 ? 0.936 -6.763 -2.404 1.00 63.34 102 GLY A CA 1
ATOM 821 C C . GLY A 1 102 ? 1.352 -5.670 -1.426 1.00 63.34 102 GLY A C 1
ATOM 822 O O . GLY A 1 102 ? 1.764 -5.950 -0.306 1.00 63.34 102 GLY A O 1
ATOM 823 N N . PHE A 1 103 ? 1.186 -4.408 -1.830 1.00 70.12 103 PHE A N 1
ATOM 824 C CA . PHE A 1 103 ? 1.485 -3.215 -1.019 1.00 70.12 103 PHE A CA 1
ATOM 825 C C . PHE A 1 103 ? 0.428 -2.919 0.063 1.00 70.12 103 PHE A C 1
ATOM 827 O O . PHE A 1 103 ? 0.335 -1.806 0.585 1.00 70.12 103 PHE A O 1
ATOM 834 N N . LYS A 1 104 ? -0.395 -3.911 0.423 1.00 71.62 104 LYS A N 1
ATOM 835 C CA . LYS A 1 104 ? -1.398 -3.754 1.474 1.00 71.62 104 LYS A CA 1
ATOM 836 C C . LYS A 1 104 ? -0.683 -3.627 2.818 1.00 71.62 104 LYS A C 1
ATOM 838 O O . LYS A 1 104 ? 0.202 -4.414 3.135 1.00 71.62 104 LYS A O 1
ATOM 843 N N . ARG A 1 105 ? -1.064 -2.650 3.632 1.00 77.25 105 ARG A N 1
ATOM 844 C CA . ARG A 1 105 ? -0.535 -2.502 4.994 1.00 77.25 105 ARG A CA 1
ATOM 845 C C . ARG A 1 105 ? -1.435 -3.238 5.983 1.00 77.25 105 ARG A C 1
ATOM 847 O O . ARG A 1 105 ? -2.648 -3.314 5.787 1.00 77.25 105 ARG A O 1
ATOM 854 N N . PHE A 1 106 ? -0.849 -3.790 7.041 1.00 78.19 106 PHE A N 1
ATOM 855 C CA . PHE A 1 106 ? -1.614 -4.487 8.074 1.00 78.19 106 PHE A CA 1
ATOM 856 C C . PHE A 1 106 ? -2.433 -3.525 8.912 1.00 78.19 106 PHE A C 1
ATOM 858 O O . PHE A 1 106 ? -1.988 -2.420 9.224 1.00 78.19 106 PHE A O 1
ATOM 865 N N . ASN A 1 107 ? -3.615 -3.971 9.324 1.00 85.44 107 ASN A N 1
ATOM 866 C CA . ASN A 1 107 ? -4.430 -3.210 10.253 1.00 85.44 107 ASN A CA 1
ATOM 867 C C . ASN A 1 107 ? -3.641 -2.978 11.541 1.00 85.44 107 ASN A C 1
ATOM 869 O O . ASN A 1 107 ? -3.167 -3.927 12.162 1.00 85.44 107 ASN A O 1
ATOM 873 N N . ASN A 1 108 ? -3.493 -1.714 11.918 1.00 87.94 108 ASN A N 1
ATOM 874 C CA . ASN A 1 108 ? -2.741 -1.301 13.096 1.00 87.94 108 ASN A CA 1
ATOM 875 C C . ASN A 1 108 ? -3.561 -0.424 14.049 1.00 87.94 108 ASN A C 1
ATOM 877 O O . ASN A 1 108 ? -3.030 0.088 15.034 1.00 87.94 108 ASN A O 1
ATOM 881 N N . VAL A 1 109 ? -4.856 -0.277 13.772 1.00 90.81 109 VAL A N 1
ATOM 882 C CA . VAL A 1 109 ? -5.827 0.370 14.646 1.00 90.81 109 VAL A CA 1
ATOM 883 C C . VAL A 1 109 ? -7.012 -0.559 14.837 1.00 90.81 109 VAL A C 1
ATOM 885 O O . VAL A 1 109 ? -7.536 -1.134 13.883 1.00 90.81 109 VAL A O 1
ATOM 888 N N . LEU A 1 110 ? -7.414 -0.706 16.094 1.00 92.88 110 LEU A N 1
ATOM 889 C CA . LEU A 1 110 ? -8.542 -1.508 16.537 1.00 92.88 110 LEU A CA 1
ATOM 890 C C . LEU A 1 110 ? -9.513 -0.611 17.293 1.00 92.88 110 LEU A C 1
ATOM 892 O O . LEU A 1 110 ? -9.143 -0.032 18.314 1.00 92.88 110 LEU A O 1
ATOM 896 N N . ILE A 1 111 ? -10.747 -0.529 16.809 1.00 94.31 111 ILE A N 1
ATOM 897 C CA . ILE A 1 111 ? -11.859 0.117 17.504 1.00 94.31 111 ILE A CA 1
ATOM 898 C C . ILE A 1 111 ? -12.779 -0.980 18.029 1.00 94.31 111 ILE A C 1
ATOM 900 O O . ILE A 1 111 ? -13.112 -1.907 17.294 1.00 94.31 111 ILE A O 1
ATOM 904 N N . LYS A 1 112 ? -13.178 -0.879 19.296 1.00 94.44 112 LYS A N 1
ATOM 905 C CA . LYS A 1 112 ? -14.148 -1.766 19.936 1.00 94.44 112 LYS A CA 1
ATOM 906 C C . LYS A 1 112 ? -15.248 -0.963 20.604 1.00 94.44 112 LYS A C 1
ATOM 908 O O . LYS A 1 112 ? -14.971 0.040 21.263 1.00 94.44 112 LYS A O 1
ATOM 913 N N . CYS A 1 113 ? -16.476 -1.439 20.503 1.00 93.06 113 CYS A N 1
ATOM 914 C CA . CYS A 1 113 ? -17.595 -0.925 21.277 1.00 93.06 113 CYS A CA 1
ATOM 915 C C . CYS A 1 113 ? -18.657 -2.015 21.470 1.00 93.06 113 CYS A C 1
ATOM 917 O O . CYS A 1 113 ? -18.626 -3.022 20.769 1.00 93.06 113 CYS A O 1
ATOM 919 N N . PRO A 1 114 ? -19.607 -1.829 22.393 1.00 92.56 114 PRO A N 1
ATOM 920 C CA . PRO A 1 114 ? -20.838 -2.615 22.405 1.00 92.56 114 PRO A CA 1
ATOM 921 C C . PRO A 1 114 ? -21.618 -2.454 21.088 1.00 92.56 114 PRO A C 1
ATOM 923 O O . PRO A 1 114 ? -21.579 -1.370 20.494 1.00 92.56 114 PRO A O 1
ATOM 926 N N . THR A 1 115 ? -22.355 -3.478 20.652 1.00 91.00 115 THR A N 1
ATOM 927 C CA . THR A 1 115 ? -23.145 -3.473 19.403 1.00 91.00 115 THR A CA 1
ATOM 928 C C . THR A 1 115 ? -24.067 -2.259 19.282 1.00 91.00 115 THR A C 1
ATOM 930 O O . THR A 1 115 ? -24.143 -1.657 18.209 1.00 91.00 115 THR A O 1
ATOM 933 N N . LYS A 1 116 ? -24.685 -1.812 20.384 1.00 89.69 116 LYS A N 1
ATOM 934 C CA . LYS A 1 116 ? -25.547 -0.611 20.413 1.00 89.69 116 LYS A CA 1
ATOM 935 C C . LYS A 1 116 ? -24.865 0.676 19.930 1.00 89.69 116 LYS A C 1
ATOM 937 O O . LYS A 1 116 ? -25.530 1.585 19.450 1.00 89.69 116 LYS A O 1
ATOM 942 N N . ASN A 1 117 ? -23.538 0.758 20.050 1.00 91.06 117 ASN A N 1
ATOM 943 C CA . ASN A 1 117 ? -22.740 1.911 19.627 1.00 91.06 117 ASN A CA 1
ATOM 944 C C . ASN A 1 117 ? -22.020 1.662 18.292 1.00 91.06 117 ASN A C 1
ATOM 946 O O . ASN A 1 117 ? -21.179 2.472 17.906 1.00 91.06 117 ASN A O 1
ATOM 950 N N . SER A 1 118 ? -22.302 0.560 17.591 1.00 91.75 118 SER A N 1
ATOM 951 C CA . SER A 1 118 ? -21.603 0.176 16.352 1.00 91.75 118 SER A CA 1
ATOM 952 C C . SER A 1 118 ? -21.609 1.287 15.296 1.00 91.75 118 SER A C 1
ATOM 954 O O . SER A 1 118 ? -20.576 1.546 14.679 1.00 91.75 118 SER A O 1
ATOM 956 N N . SER A 1 119 ? -22.710 2.035 15.175 1.00 92.50 119 SER A N 1
ATOM 957 C CA . SER A 1 119 ? -22.824 3.205 14.291 1.00 92.50 119 SER A CA 1
ATOM 958 C C . SER A 1 119 ? -21.760 4.279 14.559 1.00 92.50 119 SER A C 1
ATOM 960 O O . SER A 1 119 ? -21.299 4.943 13.632 1.00 92.50 119 SER A O 1
ATOM 962 N N . ASN A 1 120 ? -21.311 4.428 15.810 1.00 93.56 120 ASN A N 1
ATOM 963 C CA . ASN A 1 120 ? -20.287 5.407 16.173 1.00 93.56 120 ASN A CA 1
ATOM 964 C C . ASN A 1 120 ? -18.896 5.018 15.667 1.00 93.56 120 ASN A C 1
ATOM 966 O O . ASN A 1 120 ? -18.058 5.900 15.495 1.00 93.56 120 ASN A O 1
ATOM 970 N N . ILE A 1 121 ? -18.623 3.731 15.417 1.00 92.69 121 ILE A N 1
ATOM 971 C CA . ILE A 1 121 ? -17.321 3.306 14.886 1.00 92.69 121 ILE A CA 1
ATOM 972 C C . ILE A 1 121 ? -17.055 3.966 13.533 1.00 92.69 121 ILE A C 1
ATOM 974 O O . ILE A 1 121 ? -15.934 4.415 13.291 1.00 92.69 121 ILE A O 1
ATOM 978 N N . GLN A 1 122 ? -18.072 4.055 12.673 1.00 92.00 122 GLN A N 1
ATOM 979 C CA . GLN A 1 122 ? -17.922 4.691 11.368 1.00 92.00 122 GLN A CA 1
ATOM 980 C C . GLN A 1 122 ? -17.598 6.183 11.517 1.00 92.00 122 GLN A C 1
ATOM 982 O O . GLN A 1 122 ? -16.644 6.660 10.914 1.00 92.00 122 GLN A O 1
ATOM 987 N N . LEU A 1 123 ? -18.300 6.887 12.411 1.00 93.50 123 LEU A N 1
ATOM 988 C CA . LEU A 1 123 ? -18.032 8.300 12.708 1.00 93.50 123 LEU A CA 1
ATOM 989 C C . LEU A 1 123 ? -16.612 8.523 13.248 1.00 93.50 123 LEU A C 1
ATOM 991 O O . LEU A 1 123 ? -15.946 9.487 12.883 1.00 93.50 123 LEU A O 1
ATOM 995 N N . VAL A 1 124 ? -16.130 7.617 14.101 1.00 93.56 124 VAL A N 1
ATOM 996 C CA . VAL A 1 124 ? -14.761 7.658 14.634 1.00 93.56 124 VAL A CA 1
ATOM 997 C C . VAL A 1 124 ? -13.743 7.453 13.518 1.00 93.56 124 VAL A C 1
ATOM 999 O O . VAL A 1 124 ? -12.725 8.144 13.495 1.00 93.56 124 VAL A O 1
ATOM 1002 N N . LYS A 1 125 ? -14.003 6.521 12.596 1.00 92.56 125 LYS A N 1
ATOM 1003 C CA . LYS A 1 125 ? -13.151 6.301 11.427 1.00 92.56 125 LYS A CA 1
ATOM 1004 C C . LYS A 1 125 ? -13.090 7.562 10.563 1.00 92.56 125 LYS A C 1
ATOM 1006 O O . LYS A 1 125 ? -11.993 8.006 10.247 1.00 92.56 125 LYS A O 1
ATOM 1011 N N . ASP A 1 126 ? -14.235 8.165 10.262 1.00 91.81 126 ASP A N 1
ATOM 1012 C CA . ASP A 1 126 ? -14.304 9.373 9.438 1.00 91.81 126 ASP A CA 1
ATOM 1013 C C . ASP A 1 126 ? -13.604 10.570 10.122 1.00 91.81 126 ASP A C 1
ATOM 1015 O O . ASP A 1 126 ? -12.892 11.333 9.468 1.00 91.81 126 ASP A O 1
ATOM 1019 N N . GLU A 1 127 ? -13.715 10.712 11.451 1.00 91.00 127 GLU A N 1
ATOM 1020 C CA . GLU A 1 127 ? -13.003 11.751 12.218 1.00 91.00 127 GLU A CA 1
ATOM 1021 C C . GLU A 1 127 ? -11.480 11.529 12.221 1.00 91.00 127 GLU A C 1
ATOM 1023 O O . GLU A 1 127 ? -10.709 12.477 12.066 1.00 91.00 127 GLU A O 1
ATOM 1028 N N . ILE A 1 128 ? -11.030 10.277 12.342 1.00 90.38 128 ILE A N 1
ATOM 1029 C CA . ILE A 1 128 ? -9.610 9.915 12.247 1.00 90.38 128 ILE A CA 1
ATOM 1030 C C . ILE A 1 128 ? -9.064 10.156 10.830 1.00 90.38 128 ILE A C 1
ATOM 1032 O O . ILE A 1 128 ? -7.963 10.698 10.686 1.00 90.38 128 ILE A O 1
ATOM 1036 N N . ASP A 1 129 ? -9.822 9.797 9.795 1.00 88.38 129 ASP A N 1
ATOM 1037 C CA . ASP A 1 129 ? -9.457 10.038 8.397 1.00 88.38 129 ASP A CA 1
ATOM 1038 C C . ASP A 1 129 ? -9.362 11.556 8.129 1.00 88.38 129 ASP A C 1
ATOM 1040 O O . ASP A 1 129 ? -8.387 12.033 7.542 1.00 88.38 129 ASP A O 1
ATOM 1044 N N . GLY A 1 130 ? -10.290 12.352 8.674 1.00 86.50 130 GLY A N 1
ATOM 1045 C CA . GLY A 1 130 ? -10.237 13.818 8.627 1.00 86.50 130 GLY A CA 1
ATOM 1046 C C . GLY A 1 130 ? -9.004 14.416 9.322 1.00 86.50 130 GLY A C 1
ATOM 1047 O O . GLY A 1 130 ? -8.401 15.372 8.818 1.00 86.50 130 GLY A O 1
ATOM 1048 N N . LEU A 1 131 ? -8.561 13.834 10.443 1.00 85.69 131 LEU A N 1
ATOM 1049 C CA . LEU A 1 131 ? -7.307 14.228 11.096 1.00 85.69 131 LEU A CA 1
ATOM 1050 C C . LEU A 1 131 ? -6.083 13.913 10.228 1.00 85.69 131 LEU A C 1
ATOM 1052 O O . LEU A 1 131 ? -5.146 14.714 10.198 1.00 85.69 131 LEU A O 1
ATOM 1056 N N . MET A 1 132 ? -6.079 12.793 9.499 1.00 83.56 132 MET A N 1
ATOM 1057 C CA . MET A 1 132 ? -5.001 12.457 8.561 1.00 83.56 132 MET A CA 1
ATOM 1058 C C . MET A 1 132 ? -4.908 13.481 7.424 1.00 83.56 132 MET A C 1
ATOM 1060 O O . MET A 1 132 ? -3.811 13.948 7.105 1.00 83.56 132 MET A O 1
ATOM 1064 N N . VAL A 1 133 ? -6.045 13.866 6.839 1.00 82.00 133 VAL A N 1
ATOM 1065 C CA . VAL A 1 133 ? -6.096 14.907 5.798 1.00 82.00 133 VAL A CA 1
ATOM 1066 C C . VAL A 1 133 ? -5.576 16.234 6.353 1.00 82.00 133 VAL A C 1
ATOM 1068 O O . VAL A 1 133 ? -4.682 16.842 5.769 1.00 82.00 133 VAL A O 1
ATOM 1071 N N . SER A 1 134 ? -6.022 16.612 7.553 1.00 80.88 134 SER A N 1
ATOM 1072 C CA . SER A 1 134 ? -5.558 17.827 8.237 1.00 80.88 134 SER A CA 1
ATOM 1073 C C . SER A 1 134 ? -4.049 17.813 8.532 1.00 80.88 134 SER A C 1
ATOM 1075 O O . SER A 1 134 ? -3.408 18.867 8.512 1.00 80.88 134 SER A O 1
ATOM 1077 N N . CYS A 1 135 ? -3.461 16.635 8.795 1.00 77.25 135 CYS A N 1
ATOM 1078 C CA . CYS A 1 135 ? -2.006 16.469 8.889 1.00 77.25 135 CYS A CA 1
ATOM 1079 C C . CYS A 1 135 ? -1.332 16.731 7.539 1.00 77.25 135 CYS A C 1
ATOM 1081 O O . CYS A 1 135 ? -0.344 17.455 7.487 1.00 77.25 135 CYS A O 1
ATOM 1083 N N . CYS A 1 136 ? -1.859 16.152 6.455 1.00 72.44 136 CYS A N 1
ATOM 1084 C CA . CYS A 1 136 ? -1.290 16.292 5.112 1.00 72.44 136 CYS A CA 1
ATOM 1085 C C . CYS A 1 136 ? -1.265 17.748 4.633 1.00 72.44 136 CYS A C 1
ATOM 1087 O O . CYS A 1 136 ? -0.318 18.151 3.968 1.00 72.44 136 CYS A O 1
ATOM 1089 N N . GLU A 1 137 ? -2.287 18.529 4.976 1.00 74.69 137 GLU A N 1
ATOM 1090 C CA . GLU A 1 137 ? -2.388 19.942 4.598 1.00 74.69 137 GLU A CA 1
ATOM 1091 C C . GLU A 1 137 ? -1.633 20.883 5.553 1.00 74.69 137 GLU A C 1
ATOM 1093 O O . GLU A 1 137 ? -1.638 22.094 5.357 1.00 74.69 137 GLU A O 1
ATOM 1098 N N . ASN A 1 138 ? -0.997 20.358 6.610 1.00 69.25 138 ASN A N 1
ATOM 1099 C CA . ASN A 1 138 ? -0.373 21.134 7.693 1.00 69.25 138 ASN A CA 1
ATOM 1100 C C . ASN A 1 138 ? -1.340 22.103 8.428 1.00 69.25 138 ASN A C 1
ATOM 1102 O O . ASN A 1 138 ? -0.919 22.966 9.209 1.00 69.25 138 ASN A O 1
ATOM 1106 N N . ASN A 1 139 ? -2.651 21.907 8.255 1.00 62.66 139 ASN A N 1
ATOM 1107 C CA . ASN A 1 139 ? -3.726 22.755 8.779 1.00 62.66 139 ASN A CA 1
ATOM 1108 C C . ASN A 1 139 ? -4.051 22.504 10.262 1.00 62.66 139 ASN A C 1
ATOM 1110 O O . ASN A 1 139 ? -4.745 23.301 10.895 1.00 62.66 139 ASN A O 1
ATOM 1114 N N . LEU A 1 140 ? -3.485 21.455 10.873 1.00 56.50 140 LEU A N 1
ATOM 1115 C CA . LEU A 1 140 ? -3.593 21.204 12.321 1.00 56.50 140 LEU A CA 1
ATOM 1116 C C . LEU A 1 140 ? -3.047 22.345 13.198 1.00 56.50 140 LEU A C 1
ATOM 1118 O O . LEU A 1 140 ? -3.349 22.399 14.389 1.00 56.50 140 LEU A O 1
ATOM 1122 N N . SER A 1 141 ? -2.245 23.246 12.627 1.00 50.84 141 SER A N 1
ATOM 1123 C CA . SER A 1 141 ? -1.687 24.420 13.303 1.00 50.84 141 SER A CA 1
ATOM 1124 C C . SER A 1 141 ? -2.717 25.527 13.582 1.00 50.84 141 SER A C 1
ATOM 1126 O O . SER A 1 141 ? -2.511 26.318 14.502 1.00 50.84 141 SER A O 1
ATOM 1128 N N . HIS A 1 142 ? -3.831 25.576 12.841 1.00 45.91 142 HIS A N 1
ATOM 1129 C CA . HIS A 1 142 ? -4.781 26.695 12.902 1.00 45.91 142 HIS A CA 1
ATOM 1130 C C . HIS A 1 142 ? -5.995 26.478 13.815 1.00 45.91 142 HIS A C 1
ATOM 1132 O O . HIS A 1 142 ? -6.683 27.443 14.150 1.00 45.91 142 HIS A O 1
ATOM 1138 N N . ASN A 1 143 ? -6.237 25.254 14.292 1.00 46.22 143 ASN A N 1
ATOM 1139 C CA . ASN A 1 143 ? -7.279 25.019 15.289 1.00 46.22 143 ASN A CA 1
ATOM 1140 C C . ASN A 1 143 ? -6.762 25.424 16.680 1.00 46.22 143 ASN A C 1
ATOM 1142 O O . ASN A 1 143 ? -5.877 24.785 17.247 1.00 46.22 143 ASN A O 1
ATOM 1146 N N . TYR A 1 144 ? -7.345 26.499 17.222 1.00 43.78 144 TYR A N 1
ATOM 1147 C CA . TYR A 1 144 ? -7.016 27.237 18.456 1.00 43.78 144 TYR A CA 1
ATOM 1148 C C . TYR A 1 144 ? -6.802 26.423 19.757 1.00 43.78 144 TYR A C 1
ATOM 1150 O O . TYR A 1 144 ? -6.494 27.012 20.792 1.00 43.78 144 TYR A O 1
ATOM 1158 N N . LEU A 1 145 ? -6.914 25.093 19.739 1.00 45.50 145 LEU A N 1
ATOM 1159 C CA . LEU A 1 145 ? -6.685 24.217 20.894 1.00 45.50 145 LEU A CA 1
ATOM 1160 C C . LEU A 1 145 ? -5.221 23.773 21.081 1.00 45.50 145 LEU A C 1
ATOM 1162 O O . LEU A 1 145 ? -4.894 23.234 22.132 1.00 45.50 145 LEU A O 1
ATOM 1166 N N . ASN A 1 146 ? -4.326 24.010 20.113 1.00 47.66 146 ASN A N 1
ATOM 1167 C CA . ASN A 1 146 ? -3.065 23.259 20.021 1.00 47.66 146 ASN A CA 1
ATOM 1168 C C . ASN A 1 146 ? -1.807 24.113 19.749 1.00 47.66 146 ASN A C 1
ATOM 1170 O O . ASN A 1 146 ? -0.974 23.780 18.913 1.00 47.66 146 ASN A O 1
ATOM 1174 N N . LYS A 1 147 ? -1.607 25.195 20.512 1.00 45.22 147 LYS A N 1
ATOM 1175 C CA . LYS A 1 147 ? -0.420 26.078 20.401 1.00 45.22 147 LYS A CA 1
ATOM 1176 C C . LYS A 1 147 ? 0.929 25.443 20.806 1.00 45.22 147 LYS A C 1
ATOM 1178 O O . LYS A 1 147 ? 1.959 26.070 20.599 1.00 45.22 147 LYS A O 1
ATOM 1183 N N . ASN A 1 148 ? 0.932 24.226 21.362 1.00 44.22 148 ASN A N 1
ATOM 1184 C CA . ASN A 1 148 ? 2.120 23.565 21.932 1.00 44.22 148 ASN A CA 1
ATOM 1185 C C . ASN A 1 148 ? 2.478 22.217 21.274 1.00 44.22 148 ASN A C 1
ATOM 1187 O O . ASN A 1 148 ? 3.259 21.453 21.844 1.00 44.22 148 ASN A O 1
ATOM 1191 N N . LEU A 1 149 ? 1.913 21.876 20.112 1.00 52.06 149 LEU A N 1
ATOM 1192 C CA . LEU A 1 149 ? 2.361 20.685 19.390 1.00 52.06 149 LEU A CA 1
ATOM 1193 C C . LEU A 1 149 ? 3.580 21.013 18.529 1.00 52.06 149 LEU A C 1
ATOM 1195 O O . LEU A 1 149 ? 3.558 21.923 17.704 1.00 52.06 149 LEU A O 1
ATOM 1199 N N . ASN A 1 150 ? 4.628 20.206 18.694 1.00 51.09 150 ASN A N 1
ATOM 1200 C CA . ASN A 1 150 ? 5.687 20.043 17.706 1.00 51.09 150 ASN A CA 1
ATOM 1201 C C . ASN A 1 150 ? 5.061 19.417 16.450 1.00 51.09 150 ASN A C 1
ATOM 1203 O O . ASN A 1 150 ? 5.163 18.206 16.246 1.00 51.09 150 ASN A O 1
ATOM 1207 N N . ASN A 1 151 ? 4.335 20.209 15.661 1.00 56.56 151 ASN A N 1
ATOM 1208 C CA . ASN A 1 151 ? 3.726 19.738 14.427 1.00 56.56 151 ASN A CA 1
ATOM 1209 C C . ASN A 1 151 ? 4.859 19.389 13.469 1.00 56.56 151 ASN A C 1
ATOM 1211 O O . ASN A 1 151 ? 5.600 20.260 13.013 1.00 56.56 151 ASN A O 1
ATOM 1215 N N . SER A 1 152 ? 5.023 18.098 13.193 1.00 61.66 152 SER A N 1
ATOM 1216 C CA . SER A 1 152 ? 5.860 17.660 12.088 1.00 61.66 152 SER A CA 1
ATOM 1217 C C . SER A 1 152 ? 5.263 18.239 10.813 1.00 61.66 152 SER A C 1
ATOM 1219 O O . SER A 1 152 ? 4.131 17.905 10.474 1.00 61.66 152 SER A O 1
ATOM 1221 N N . ILE A 1 153 ? 6.003 19.120 10.144 1.00 67.88 153 ILE A N 1
ATOM 1222 C CA . ILE A 1 153 ? 5.634 19.591 8.813 1.00 67.88 153 ILE A CA 1
ATOM 1223 C C . ILE A 1 153 ? 5.757 18.389 7.883 1.00 67.88 153 ILE A C 1
ATOM 1225 O O . ILE A 1 153 ? 6.818 17.760 7.808 1.00 67.88 153 ILE A O 1
ATOM 1229 N N . TYR A 1 154 ? 4.652 18.049 7.232 1.00 74.25 154 TYR A N 1
ATOM 1230 C CA . TYR A 1 154 ? 4.618 17.003 6.229 1.00 74.25 154 TYR A CA 1
ATOM 1231 C C . TYR A 1 154 ? 4.813 17.643 4.863 1.00 74.25 154 TYR A C 1
ATOM 1233 O O . TYR A 1 154 ? 4.081 18.561 4.484 1.00 74.25 154 TYR A O 1
ATOM 1241 N N . THR A 1 155 ? 5.793 17.147 4.122 1.00 77.31 155 THR A N 1
ATOM 1242 C CA . THR A 1 155 ? 6.003 17.491 2.721 1.00 77.31 155 THR A CA 1
ATOM 1243 C C . THR A 1 155 ? 5.640 16.324 1.829 1.00 77.31 155 THR A C 1
ATOM 1245 O O . THR A 1 155 ? 5.787 15.160 2.203 1.00 77.31 155 THR A O 1
ATOM 1248 N N . SER A 1 156 ? 5.102 16.664 0.659 1.00 81.44 156 SER A N 1
ATOM 1249 C CA . SER A 1 156 ? 4.758 15.728 -0.405 1.00 81.44 156 SER A CA 1
ATOM 1250 C C . SER A 1 156 ? 5.737 15.911 -1.554 1.00 81.44 156 SER A C 1
ATOM 1252 O O . SER A 1 156 ? 6.031 17.040 -1.944 1.00 81.44 156 SER A O 1
ATOM 1254 N N . ILE A 1 157 ? 6.220 14.801 -2.095 1.00 83.44 157 ILE A N 1
ATOM 1255 C CA . ILE A 1 157 ? 7.033 14.744 -3.303 1.00 83.44 157 ILE A CA 1
ATOM 1256 C C . ILE A 1 157 ? 6.283 13.903 -4.323 1.00 83.44 157 ILE A C 1
ATOM 1258 O O . ILE A 1 157 ? 5.859 12.785 -4.021 1.00 83.44 157 ILE A O 1
ATOM 1262 N N . ASP A 1 158 ? 6.166 14.438 -5.530 1.00 85.12 158 ASP A N 1
ATOM 1263 C CA . ASP A 1 158 ? 5.626 13.702 -6.660 1.00 85.12 158 ASP A CA 1
ATOM 1264 C C . ASP A 1 158 ? 6.700 12.765 -7.217 1.00 85.12 158 ASP A C 1
ATOM 1266 O O . ASP A 1 158 ? 7.855 13.144 -7.446 1.00 85.12 158 ASP A O 1
ATOM 1270 N N . PHE A 1 159 ? 6.310 11.512 -7.399 1.00 88.69 159 PHE A N 1
ATOM 1271 C CA . PHE A 1 159 ? 7.183 10.430 -7.803 1.00 88.69 159 PHE A CA 1
ATOM 1272 C C . PHE A 1 159 ? 6.532 9.661 -8.944 1.00 88.69 159 PHE A C 1
ATOM 1274 O O . PHE A 1 159 ? 5.416 9.171 -8.835 1.00 88.69 159 PHE A O 1
ATOM 1281 N N . LYS A 1 160 ? 7.234 9.523 -10.055 1.00 90.88 160 LYS A N 1
ATOM 1282 C CA . LYS A 1 160 ? 6.799 8.751 -11.205 1.00 90.88 160 LYS A CA 1
ATOM 1283 C C . LYS A 1 160 ? 7.237 7.304 -11.042 1.00 90.88 160 LYS A C 1
ATOM 1285 O O . LYS A 1 160 ? 8.426 6.996 -11.063 1.00 90.88 160 LYS A O 1
ATOM 1290 N N . LEU A 1 161 ? 6.271 6.403 -10.928 1.00 91.50 161 LEU A N 1
ATOM 1291 C CA . LEU A 1 161 ? 6.491 4.968 -10.813 1.00 91.50 161 LEU A CA 1
ATOM 1292 C C . LEU A 1 161 ? 6.223 4.273 -12.151 1.00 91.50 161 LEU A C 1
ATOM 1294 O O . LEU A 1 161 ? 5.150 4.426 -12.737 1.00 91.50 161 LEU A O 1
ATOM 1298 N N . LEU A 1 162 ? 7.179 3.478 -12.635 1.00 91.81 162 LEU A N 1
ATOM 1299 C CA . LEU A 1 162 ? 6.982 2.631 -13.815 1.00 91.81 162 LEU A CA 1
ATOM 1300 C C . LEU A 1 162 ? 6.203 1.364 -13.459 1.00 91.81 162 LEU A C 1
ATOM 1302 O O . LEU A 1 162 ? 6.436 0.748 -12.418 1.00 91.81 162 LEU A O 1
ATOM 1306 N N . LYS A 1 163 ? 5.341 0.918 -14.376 1.00 91.31 163 LYS A N 1
ATOM 1307 C CA . LYS A 1 163 ? 4.599 -0.344 -14.244 1.00 91.31 163 LYS A CA 1
ATOM 1308 C C . LYS A 1 163 ? 5.547 -1.546 -14.147 1.00 91.31 163 LYS A C 1
ATOM 1310 O O . LYS A 1 163 ? 5.323 -2.429 -13.325 1.00 91.31 163 LYS A O 1
ATOM 1315 N N . SER A 1 164 ? 6.641 -1.554 -14.917 1.00 91.62 164 SER A N 1
ATOM 1316 C CA . SER A 1 164 ? 7.686 -2.586 -14.817 1.00 91.62 164 SER A CA 1
ATOM 1317 C C . SER A 1 164 ? 8.369 -2.595 -13.451 1.00 91.62 164 SER A C 1
ATOM 1319 O O . SER A 1 164 ? 8.606 -3.661 -12.891 1.00 91.62 164 SER A O 1
ATOM 1321 N N . HIS A 1 165 ? 8.656 -1.419 -12.887 1.00 92.06 165 HIS A N 1
ATOM 1322 C CA . HIS A 1 165 ? 9.270 -1.300 -11.563 1.00 92.06 165 HIS A CA 1
ATOM 1323 C C . HIS A 1 165 ? 8.348 -1.825 -10.470 1.00 92.06 165 HIS A C 1
ATOM 1325 O O . HIS A 1 165 ? 8.783 -2.606 -9.629 1.00 92.06 165 HIS A O 1
ATOM 1331 N N . TYR A 1 166 ? 7.068 -1.456 -10.528 1.00 90.94 166 TYR A N 1
ATOM 1332 C CA . TYR A 1 166 ? 6.040 -1.969 -9.627 1.00 90.94 166 TYR A CA 1
ATOM 1333 C C . TYR A 1 166 ? 5.950 -3.503 -9.668 1.00 90.94 166 TYR A C 1
ATOM 1335 O O . TYR A 1 166 ? 5.987 -4.153 -8.625 1.00 90.94 166 TYR A O 1
ATOM 1343 N N . LEU A 1 167 ? 5.904 -4.091 -10.868 1.00 89.62 167 LEU A N 1
ATOM 1344 C CA . LEU A 1 167 ? 5.857 -5.545 -11.044 1.00 89.62 167 LEU A CA 1
ATOM 1345 C C . LEU A 1 167 ? 7.122 -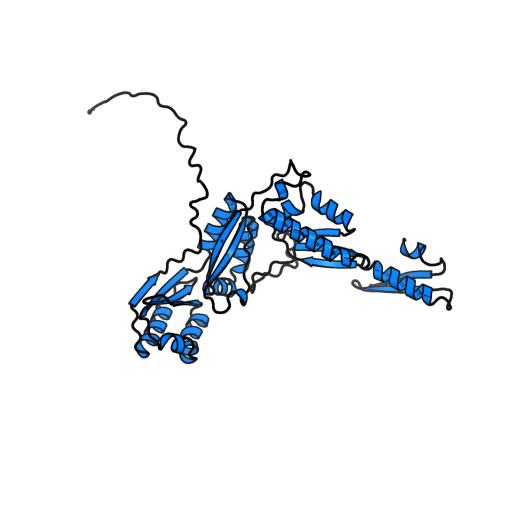6.235 -10.524 1.00 89.62 167 LEU A C 1
ATOM 1347 O O . LEU A 1 167 ? 7.027 -7.244 -9.831 1.00 89.62 167 LEU A O 1
ATOM 1351 N N . LEU A 1 168 ? 8.305 -5.676 -10.788 1.00 90.75 168 LEU A N 1
ATOM 1352 C CA . LEU A 1 168 ? 9.564 -6.243 -10.305 1.00 90.75 168 LEU A CA 1
ATOM 1353 C C . LEU A 1 168 ? 9.706 -6.163 -8.786 1.00 90.75 168 LEU A C 1
ATOM 1355 O O . LEU A 1 168 ? 10.259 -7.091 -8.198 1.00 90.75 168 LEU A O 1
ATOM 1359 N N . LEU A 1 169 ? 9.202 -5.107 -8.142 1.00 89.75 169 LEU A N 1
ATOM 1360 C CA . LEU A 1 169 ? 9.171 -5.010 -6.679 1.00 89.75 169 LEU A CA 1
ATOM 1361 C C . LEU A 1 169 ? 8.355 -6.152 -6.058 1.00 89.75 169 LEU A C 1
ATOM 1363 O O . LEU A 1 169 ? 8.784 -6.734 -5.057 1.00 89.75 169 LEU A O 1
ATOM 1367 N N . ILE A 1 170 ? 7.214 -6.486 -6.669 1.00 87.19 170 ILE A N 1
ATOM 1368 C CA . ILE A 1 170 ? 6.343 -7.590 -6.245 1.00 87.19 170 ILE A CA 1
ATOM 1369 C C . ILE A 1 170 ? 7.018 -8.935 -6.530 1.00 87.19 170 ILE A C 1
ATOM 1371 O O . ILE A 1 170 ? 7.235 -9.721 -5.610 1.00 87.19 170 ILE A O 1
ATOM 1375 N N . ASN A 1 171 ? 7.424 -9.175 -7.779 1.00 86.88 171 ASN A N 1
ATOM 1376 C CA . ASN A 1 171 ? 7.978 -10.458 -8.222 1.00 86.88 171 ASN A CA 1
ATOM 1377 C C . ASN A 1 171 ? 9.298 -10.818 -7.518 1.00 86.88 171 ASN A C 1
ATOM 1379 O O . ASN A 1 171 ? 9.606 -11.995 -7.356 1.00 86.88 171 ASN A O 1
ATOM 1383 N N . ASN A 1 172 ? 10.068 -9.822 -7.063 1.00 86.00 172 ASN A N 1
ATOM 1384 C CA . ASN A 1 172 ? 11.325 -10.026 -6.333 1.00 86.00 172 ASN A CA 1
ATOM 1385 C C . ASN A 1 172 ? 11.180 -9.892 -4.807 1.00 86.00 172 ASN A C 1
ATOM 1387 O O . ASN A 1 172 ? 12.187 -9.739 -4.110 1.00 86.00 172 ASN A O 1
ATOM 1391 N N . PHE A 1 173 ? 9.952 -9.927 -4.277 1.00 83.19 173 PHE A N 1
ATOM 1392 C CA . PHE A 1 173 ? 9.661 -9.906 -2.837 1.00 83.19 173 PHE A CA 1
ATOM 1393 C C . PHE A 1 173 ? 10.278 -8.715 -2.076 1.00 83.19 173 PHE A C 1
ATOM 1395 O O . PHE A 1 173 ? 10.571 -8.802 -0.881 1.00 83.19 173 PHE A O 1
ATOM 1402 N N . LYS A 1 174 ? 10.471 -7.572 -2.748 1.00 83.75 174 LYS A N 1
ATOM 1403 C CA . LYS A 1 174 ? 11.083 -6.364 -2.161 1.00 83.75 174 LYS A CA 1
ATOM 1404 C C . LYS A 1 174 ? 10.099 -5.532 -1.333 1.00 83.75 174 LYS A C 1
ATOM 1406 O O . LYS A 1 174 ? 10.506 -4.567 -0.690 1.00 83.75 174 LYS A O 1
ATOM 1411 N N . LEU A 1 175 ? 8.823 -5.917 -1.298 1.00 79.94 175 LEU A N 1
ATOM 1412 C CA . LEU A 1 175 ? 7.745 -5.191 -0.615 1.00 79.94 175 LEU A CA 1
ATOM 1413 C C . LEU A 1 175 ? 7.989 -5.027 0.889 1.00 79.94 175 LEU A C 1
ATOM 1415 O O . LEU A 1 175 ? 7.803 -3.938 1.427 1.00 79.94 175 LEU A O 1
ATOM 1419 N N . ASN A 1 176 ? 8.487 -6.068 1.562 1.00 79.44 176 ASN A N 1
ATOM 1420 C CA . ASN A 1 176 ? 8.833 -5.973 2.983 1.00 79.44 176 ASN A CA 1
ATOM 1421 C C . ASN A 1 176 ? 9.959 -4.963 3.219 1.00 79.44 176 ASN A C 1
ATOM 1423 O O . ASN A 1 176 ? 9.923 -4.214 4.190 1.00 79.44 176 ASN A O 1
ATOM 1427 N N . THR A 1 177 ? 10.948 -4.917 2.322 1.00 81.94 177 THR A N 1
ATOM 1428 C CA . THR A 1 177 ? 12.019 -3.918 2.380 1.00 81.94 177 THR A CA 1
ATOM 1429 C C . THR A 1 177 ? 11.450 -2.511 2.213 1.00 81.94 177 THR A C 1
ATOM 1431 O O . THR A 1 177 ? 11.830 -1.630 2.978 1.00 81.94 177 THR A O 1
ATOM 1434 N N . MET A 1 178 ? 10.493 -2.309 1.298 1.00 85.50 178 MET A N 1
ATOM 1435 C CA . MET A 1 178 ? 9.814 -1.016 1.130 1.00 85.50 178 MET A CA 1
ATOM 1436 C C . MET A 1 178 ? 9.029 -0.609 2.381 1.00 85.50 178 MET A C 1
ATOM 1438 O O . MET A 1 178 ? 9.182 0.514 2.853 1.00 85.50 178 MET A O 1
ATOM 1442 N N 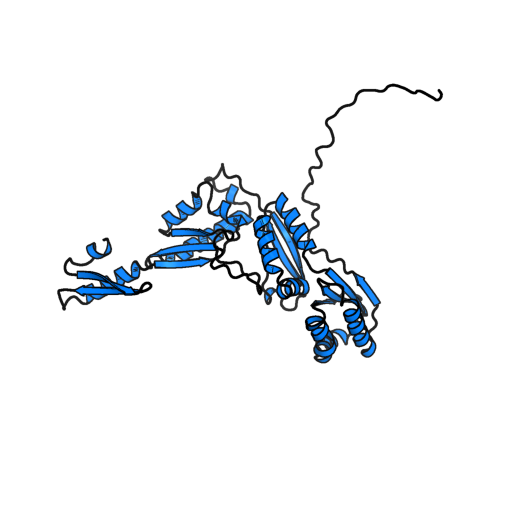. ASN A 1 179 ? 8.255 -1.523 2.973 1.00 81.56 179 ASN A N 1
ATOM 1443 C CA . ASN A 1 179 ? 7.513 -1.240 4.205 1.00 81.56 179 ASN A CA 1
ATOM 1444 C C . ASN A 1 179 ? 8.460 -0.919 5.378 1.00 81.56 179 ASN A C 1
ATOM 1446 O O . ASN A 1 179 ? 8.222 0.009 6.147 1.00 81.56 179 ASN A O 1
ATOM 1450 N N . ASN A 1 180 ? 9.583 -1.635 5.487 1.00 81.81 180 ASN A N 1
ATOM 1451 C CA . ASN A 1 180 ? 10.597 -1.352 6.502 1.00 81.81 180 ASN A CA 1
ATOM 1452 C C . ASN A 1 180 ? 11.226 0.034 6.310 1.00 81.81 180 ASN A C 1
ATOM 1454 O O . ASN A 1 180 ? 11.389 0.755 7.294 1.00 81.81 180 ASN A O 1
ATOM 1458 N N . LEU A 1 181 ? 11.528 0.422 5.066 1.00 84.12 181 LEU A N 1
ATOM 1459 C CA . LEU A 1 181 ? 12.026 1.760 4.744 1.00 84.12 181 LEU A CA 1
ATOM 1460 C C . LEU A 1 181 ? 11.001 2.844 5.110 1.00 84.12 181 LEU A C 1
ATOM 1462 O O . LEU A 1 181 ? 11.375 3.860 5.693 1.00 84.12 181 LEU A O 1
ATOM 1466 N N . GLU A 1 182 ? 9.714 2.631 4.825 1.00 84.94 182 GLU A N 1
ATOM 1467 C CA . GLU A 1 182 ? 8.643 3.567 5.200 1.00 84.94 182 GLU A CA 1
ATOM 1468 C C . GLU A 1 182 ? 8.584 3.777 6.720 1.00 84.94 182 GLU A C 1
ATOM 1470 O O . GLU A 1 182 ? 8.564 4.914 7.202 1.00 84.94 182 GLU A O 1
ATOM 1475 N N . ILE A 1 183 ? 8.626 2.683 7.487 1.00 80.69 183 ILE A N 1
ATOM 1476 C CA . ILE A 1 183 ? 8.590 2.708 8.955 1.00 80.69 183 ILE A CA 1
ATOM 1477 C C . ILE A 1 183 ? 9.849 3.369 9.532 1.00 80.69 183 ILE A C 1
ATOM 1479 O O . ILE A 1 183 ? 9.760 4.173 10.463 1.00 80.69 183 ILE A O 1
ATOM 1483 N N . GLU A 1 184 ? 11.032 3.031 9.013 1.00 83.69 184 GLU A N 1
ATOM 1484 C CA . GLU A 1 184 ? 12.315 3.569 9.479 1.00 83.69 184 GLU A CA 1
ATOM 1485 C C . GLU A 1 184 ? 12.395 5.088 9.292 1.00 83.69 184 GLU A C 1
ATOM 1487 O O . GLU A 1 184 ? 12.752 5.818 10.224 1.00 83.69 184 GLU A O 1
ATOM 1492 N N . HIS A 1 185 ? 11.999 5.572 8.114 1.00 83.38 185 HIS A N 1
ATOM 1493 C CA . HIS A 1 185 ? 12.088 6.990 7.764 1.00 83.38 185 HIS A CA 1
ATOM 1494 C C . HIS A 1 185 ? 10.834 7.792 8.130 1.00 83.38 185 HIS A C 1
ATOM 1496 O O . HIS A 1 185 ? 10.833 9.016 7.999 1.00 83.38 185 HIS A O 1
ATOM 1502 N N . GLN A 1 186 ? 9.799 7.144 8.678 1.00 81.19 186 GLN A N 1
ATOM 1503 C CA . GLN A 1 186 ? 8.498 7.759 8.970 1.00 81.19 186 GLN A CA 1
ATOM 1504 C C . GLN A 1 186 ? 7.929 8.477 7.739 1.00 81.19 186 GLN A C 1
ATOM 1506 O O . GLN A 1 186 ? 7.488 9.627 7.812 1.00 81.19 186 GLN A O 1
ATOM 1511 N N . SER A 1 187 ? 7.997 7.789 6.605 1.00 86.25 187 SER A N 1
ATOM 1512 C CA . SER A 1 187 ? 7.476 8.233 5.318 1.00 86.25 187 SER A CA 1
ATOM 1513 C C . SER A 1 187 ? 6.323 7.331 4.897 1.00 86.25 187 SER A C 1
ATOM 1515 O O . SER A 1 187 ? 6.165 6.216 5.389 1.00 86.25 187 SER A O 1
ATOM 1517 N N . PHE A 1 188 ? 5.499 7.830 3.991 1.00 85.94 188 PHE A N 1
ATOM 1518 C CA . PHE A 1 188 ? 4.339 7.135 3.465 1.00 85.94 188 PHE A CA 1
ATOM 1519 C C . PHE A 1 188 ? 4.315 7.290 1.954 1.00 85.94 188 PHE A C 1
ATOM 1521 O O . PHE A 1 188 ? 4.353 8.410 1.447 1.00 85.94 188 PHE A O 1
ATOM 1528 N N . ILE A 1 189 ? 4.222 6.168 1.250 1.00 87.94 189 ILE A N 1
ATOM 1529 C CA . ILE A 1 189 ? 3.972 6.147 -0.186 1.00 87.94 189 ILE A CA 1
ATOM 1530 C C . ILE A 1 189 ? 2.520 5.740 -0.410 1.00 87.94 189 ILE A C 1
ATOM 1532 O O . ILE A 1 189 ? 2.068 4.708 0.101 1.00 87.94 189 ILE A O 1
ATOM 1536 N N . ASP A 1 190 ? 1.800 6.518 -1.209 1.00 84.38 190 ASP A N 1
ATOM 1537 C CA . ASP A 1 190 ? 0.487 6.106 -1.691 1.00 84.38 190 ASP A CA 1
ATOM 1538 C C . ASP A 1 190 ? 0.650 5.153 -2.884 1.00 84.38 190 ASP A C 1
ATOM 1540 O O . ASP A 1 190 ? 0.779 5.570 -4.037 1.00 84.38 190 ASP A O 1
ATOM 1544 N N . TRP A 1 191 ? 0.779 3.857 -2.586 1.00 86.81 191 TRP A N 1
ATOM 1545 C CA . TRP A 1 191 ? 1.012 2.836 -3.602 1.00 86.81 191 TRP A CA 1
ATOM 1546 C C . TRP A 1 191 ? -0.251 2.611 -4.442 1.00 86.81 191 TRP A C 1
ATOM 1548 O O . TRP A 1 191 ? -1.294 2.279 -3.877 1.00 86.81 191 TRP A O 1
ATOM 1558 N N . PRO A 1 192 ? -0.162 2.701 -5.780 1.00 87.12 192 PRO A N 1
ATOM 1559 C CA . PRO A 1 192 ? -1.282 2.386 -6.648 1.00 87.12 192 PRO A CA 1
ATOM 1560 C C . PRO A 1 192 ? -1.547 0.878 -6.652 1.00 87.12 192 PRO A C 1
ATOM 1562 O O . PRO A 1 192 ? -0.643 0.053 -6.456 1.00 87.12 192 PRO A O 1
ATOM 1565 N N . ASN A 1 193 ? -2.789 0.505 -6.939 1.00 86.25 193 ASN A N 1
ATOM 1566 C CA . ASN A 1 193 ? -3.118 -0.869 -7.292 1.00 86.25 193 ASN A CA 1
ATOM 1567 C C . ASN A 1 193 ? -2.590 -1.203 -8.699 1.00 86.25 193 ASN A C 1
ATOM 1569 O O . ASN A 1 193 ? -2.108 -0.348 -9.439 1.00 86.25 193 ASN A O 1
ATOM 1573 N N . TYR A 1 194 ? -2.675 -2.465 -9.113 1.00 84.94 194 TYR A N 1
ATOM 1574 C CA . TYR A 1 194 ? -2.305 -2.819 -10.487 1.00 84.94 194 TYR A CA 1
ATOM 1575 C C . TYR A 1 194 ? -3.265 -2.200 -11.521 1.00 84.94 194 TYR A C 1
ATOM 1577 O O . TYR A 1 194 ? -2.836 -1.685 -12.554 1.00 84.94 194 TYR A O 1
ATOM 1585 N N . GLU A 1 195 ? -4.565 -2.212 -11.220 1.00 86.44 195 GLU A N 1
ATOM 1586 C CA . GLU A 1 195 ? -5.635 -1.682 -12.082 1.00 86.44 195 GLU A CA 1
ATOM 1587 C C . GLU A 1 195 ? -5.490 -0.177 -12.331 1.00 86.44 195 GLU A C 1
ATOM 1589 O O . GLU A 1 195 ? -5.789 0.320 -13.414 1.00 86.44 195 GLU A O 1
ATOM 1594 N N . ASP A 1 196 ? -4.928 0.526 -11.351 1.00 84.81 196 ASP A N 1
ATOM 1595 C CA . ASP A 1 196 ? -4.668 1.959 -11.364 1.00 84.81 196 ASP A CA 1
ATOM 1596 C C . ASP A 1 196 ? -3.738 2.419 -12.494 1.00 84.81 196 ASP A C 1
ATOM 1598 O O . ASP A 1 196 ? -3.761 3.601 -12.850 1.00 84.81 196 ASP A O 1
ATOM 1602 N N . PHE A 1 197 ? -2.909 1.520 -13.034 1.00 85.12 197 PHE A N 1
ATOM 1603 C CA . PHE A 1 197 ? -2.061 1.801 -14.192 1.00 85.12 197 PHE A CA 1
ATOM 1604 C C . PHE A 1 197 ? -2.850 1.768 -15.507 1.00 85.12 197 PHE A C 1
ATOM 1606 O O . PHE A 1 197 ? -2.484 2.473 -16.445 1.00 85.12 197 PHE A O 1
ATOM 1613 N N . GLY A 1 198 ? -3.908 0.954 -15.605 1.00 84.19 198 GLY A N 1
ATOM 1614 C CA . GLY A 1 198 ? -4.594 0.679 -16.869 1.00 84.19 198 GLY A CA 1
ATOM 1615 C C . GLY A 1 198 ? -3.614 0.298 -17.990 1.00 84.19 198 GLY A C 1
ATOM 1616 O O . GLY A 1 198 ? -2.713 -0.534 -17.800 1.00 84.19 198 GLY A O 1
ATOM 1617 N N . ASP A 1 199 ? -3.761 0.969 -19.136 1.00 80.19 199 ASP A N 1
ATOM 1618 C CA . ASP A 1 199 ? -2.873 0.853 -20.303 1.00 80.19 199 ASP A CA 1
ATOM 1619 C C . ASP A 1 199 ? -1.603 1.721 -20.201 1.00 80.19 199 ASP A C 1
ATOM 1621 O O . ASP A 1 199 ? -0.696 1.614 -21.035 1.00 80.19 199 ASP A O 1
ATOM 1625 N N . ASN A 1 200 ? -1.503 2.570 -19.174 1.00 86.31 200 ASN A N 1
ATOM 1626 C CA . ASN A 1 200 ? -0.351 3.440 -18.985 1.00 86.31 200 ASN A CA 1
ATOM 1627 C C . ASN A 1 200 ? 0.863 2.649 -18.481 1.00 86.31 200 ASN A C 1
ATOM 1629 O O . ASN A 1 200 ? 0.773 1.725 -17.671 1.00 86.31 200 ASN A O 1
ATOM 1633 N N . GLN A 1 201 ? 2.041 3.064 -18.942 1.00 86.12 201 GLN A N 1
ATOM 1634 C CA . GLN A 1 201 ? 3.324 2.452 -18.577 1.00 86.12 201 GLN A CA 1
ATOM 1635 C C . GLN A 1 201 ? 3.909 3.025 -17.281 1.00 86.12 201 GLN A C 1
ATOM 1637 O O . GLN A 1 201 ? 4.865 2.480 -16.729 1.00 86.12 201 GLN A O 1
ATOM 1642 N N . SER A 1 202 ? 3.349 4.132 -16.794 1.00 89.31 202 SER A N 1
ATOM 1643 C CA . SER A 1 202 ? 3.793 4.834 -15.594 1.00 89.31 202 SER A CA 1
ATOM 1644 C C . SER A 1 202 ? 2.625 5.519 -14.898 1.00 89.31 202 SER A C 1
ATOM 1646 O O . SER A 1 202 ? 1.693 5.950 -15.577 1.00 89.31 202 SER A O 1
ATOM 1648 N N . LYS A 1 203 ? 2.723 5.691 -13.581 1.00 89.44 203 LYS A N 1
ATOM 1649 C CA . LYS A 1 203 ? 1.768 6.446 -12.769 1.00 89.44 203 LYS A CA 1
ATOM 1650 C C . LYS A 1 203 ? 2.512 7.389 -11.831 1.00 89.44 203 LYS A C 1
ATOM 1652 O O . LYS A 1 203 ? 3.537 7.007 -11.270 1.00 89.44 203 LYS A O 1
ATOM 1657 N N . ASP A 1 204 ? 1.992 8.598 -11.678 1.00 88.12 204 ASP A N 1
ATOM 1658 C CA . ASP A 1 204 ? 2.497 9.548 -10.694 1.00 88.12 204 ASP A CA 1
ATOM 1659 C C . ASP A 1 204 ? 1.869 9.224 -9.332 1.00 88.12 204 ASP A C 1
ATOM 1661 O O . ASP A 1 204 ? 0.659 9.017 -9.221 1.00 88.12 204 ASP A O 1
ATOM 1665 N N . ILE A 1 205 ? 2.713 9.115 -8.311 1.00 89.50 205 ILE A N 1
ATOM 1666 C CA . ILE A 1 205 ? 2.364 8.770 -6.934 1.00 89.50 205 ILE A CA 1
ATOM 1667 C C . ILE A 1 205 ? 2.907 9.852 -6.001 1.00 89.50 205 ILE A C 1
ATOM 1669 O O . ILE A 1 205 ? 3.914 10.495 -6.293 1.00 89.50 205 ILE A O 1
ATOM 1673 N N . SER A 1 206 ? 2.257 10.034 -4.855 1.00 85.88 206 SER A N 1
ATOM 1674 C CA . SER A 1 206 ? 2.692 10.987 -3.832 1.00 85.88 206 SER A CA 1
ATOM 1675 C C . SER A 1 206 ? 3.445 10.257 -2.723 1.00 85.88 206 SER A C 1
ATOM 1677 O O . SER A 1 206 ? 2.957 9.276 -2.153 1.00 85.88 206 SER A O 1
ATOM 1679 N N . ILE A 1 207 ? 4.639 10.757 -2.403 1.00 87.56 207 ILE A N 1
ATOM 1680 C CA . ILE A 1 207 ? 5.419 10.339 -1.240 1.00 87.56 207 ILE A CA 1
ATOM 1681 C C . ILE A 1 207 ? 5.355 11.449 -0.204 1.00 87.56 207 ILE A C 1
ATOM 1683 O O . ILE A 1 207 ? 5.780 12.572 -0.461 1.00 87.56 207 ILE A O 1
ATOM 1687 N N . LYS A 1 208 ? 4.864 11.128 0.988 1.00 84.50 208 LYS A N 1
ATOM 1688 C CA . LYS A 1 208 ? 4.690 12.074 2.088 1.00 84.50 208 LYS A CA 1
ATOM 1689 C C . LYS A 1 208 ? 5.627 11.741 3.243 1.00 84.50 208 LYS A C 1
ATOM 1691 O O . LYS A 1 208 ? 5.852 10.574 3.556 1.00 84.50 208 LYS A O 1
ATOM 1696 N N . GLY A 1 209 ? 6.167 12.752 3.912 1.00 83.44 209 GLY A N 1
ATOM 1697 C CA . GLY A 1 209 ? 7.032 12.540 5.071 1.00 83.44 209 GLY A CA 1
ATOM 1698 C C . GLY A 1 209 ? 7.544 13.832 5.690 1.00 83.44 209 GLY A C 1
ATOM 1699 O O . GLY A 1 209 ? 7.143 14.921 5.303 1.00 83.44 209 GLY A O 1
ATOM 1700 N N . SER A 1 210 ? 8.437 13.700 6.671 1.00 78.00 210 SER A N 1
ATOM 1701 C CA . SER A 1 210 ? 9.148 14.847 7.259 1.00 78.00 210 SER A CA 1
ATOM 1702 C C . SER A 1 210 ? 10.383 15.219 6.432 1.00 78.00 210 SER A C 1
ATOM 1704 O O . SER A 1 210 ? 11.118 14.325 6.018 1.00 78.00 210 SER A O 1
ATOM 1706 N N . ASP A 1 211 ? 10.660 16.513 6.248 1.00 70.94 211 ASP A N 1
ATOM 1707 C CA . ASP A 1 211 ? 11.636 17.025 5.264 1.00 70.94 211 ASP A CA 1
ATOM 1708 C C . ASP A 1 211 ? 12.998 16.323 5.230 1.00 70.94 211 ASP A C 1
ATOM 1710 O O . ASP A 1 211 ? 13.456 15.880 4.176 1.00 70.94 211 ASP A O 1
ATOM 1714 N N . ILE A 1 212 ? 13.675 16.216 6.376 1.00 75.44 212 ILE A N 1
ATOM 1715 C CA . ILE A 1 212 ? 15.040 15.671 6.419 1.00 75.44 212 ILE A CA 1
ATOM 1716 C C . ILE A 1 212 ? 15.024 14.173 6.104 1.00 75.44 212 ILE A C 1
ATOM 1718 O O . ILE A 1 212 ? 15.832 13.699 5.309 1.00 75.44 212 ILE A O 1
ATOM 1722 N N . LYS A 1 213 ? 14.093 13.426 6.706 1.00 81.81 213 LYS A N 1
ATOM 1723 C CA . LYS A 1 213 ? 14.002 11.970 6.534 1.00 81.81 213 LYS A CA 1
ATOM 1724 C C . LYS A 1 213 ? 13.486 11.591 5.154 1.00 81.81 213 LYS A C 1
ATOM 1726 O O . LYS A 1 213 ? 13.952 10.613 4.584 1.00 81.81 213 LYS A O 1
ATOM 1731 N N . LEU A 1 214 ? 12.590 12.399 4.591 1.00 83.81 214 LEU A N 1
ATOM 1732 C CA . LEU A 1 214 ? 12.009 12.182 3.274 1.00 83.81 214 LEU A CA 1
ATOM 1733 C C . LEU A 1 214 ? 13.082 12.192 2.177 1.00 83.81 214 LEU A C 1
ATOM 1735 O O . LEU A 1 214 ? 13.053 11.344 1.292 1.00 83.81 214 LEU A O 1
ATOM 1739 N N . LYS A 1 215 ? 14.085 13.076 2.265 1.00 83.69 215 LYS A N 1
ATOM 1740 C CA . LYS A 1 215 ? 15.209 13.090 1.311 1.00 83.69 215 LYS A CA 1
ATOM 1741 C C . LYS A 1 215 ? 16.016 11.787 1.344 1.00 83.69 215 LYS A C 1
ATOM 1743 O O . LYS A 1 215 ? 16.328 11.230 0.289 1.00 83.69 215 LYS A O 1
ATOM 1748 N N . PHE A 1 216 ? 16.331 11.282 2.538 1.00 84.75 216 PHE A N 1
ATOM 1749 C CA . PHE A 1 216 ? 17.033 10.001 2.695 1.00 84.75 216 PHE A CA 1
ATOM 1750 C C . PHE A 1 216 ? 16.173 8.827 2.229 1.00 84.75 216 PHE A C 1
ATOM 1752 O O . PHE A 1 216 ? 16.666 7.957 1.515 1.00 84.75 216 PHE A O 1
ATOM 1759 N N . PHE A 1 217 ? 14.885 8.840 2.571 1.00 88.31 217 PHE A N 1
ATOM 1760 C CA . PHE A 1 217 ? 13.919 7.844 2.131 1.00 88.31 217 PHE A CA 1
ATOM 1761 C C . PHE A 1 217 ? 13.849 7.755 0.607 1.00 88.31 217 PHE A C 1
ATOM 1763 O O . PHE A 1 217 ? 14.033 6.677 0.055 1.00 88.31 217 PHE A O 1
ATOM 1770 N N . VAL A 1 218 ? 13.659 8.886 -0.077 1.00 87.38 218 VAL A N 1
ATOM 1771 C CA . VAL A 1 218 ? 13.597 8.950 -1.543 1.00 87.38 218 VAL A CA 1
ATOM 1772 C C . VAL A 1 218 ? 14.901 8.466 -2.171 1.00 87.38 218 VAL A C 1
ATOM 1774 O O . VAL A 1 218 ? 14.870 7.686 -3.117 1.00 87.38 218 VAL A O 1
ATOM 1777 N N . THR A 1 219 ? 16.051 8.867 -1.627 1.00 87.56 219 THR A N 1
ATOM 1778 C CA . THR A 1 219 ? 17.356 8.408 -2.130 1.00 87.56 219 THR A CA 1
ATOM 1779 C C . THR A 1 219 ? 17.494 6.887 -2.010 1.00 87.56 219 THR A C 1
ATOM 1781 O O . THR A 1 219 ? 17.875 6.218 -2.968 1.00 87.56 219 THR A O 1
ATOM 1784 N N . ASN A 1 220 ? 17.125 6.321 -0.859 1.00 88.12 220 ASN A N 1
ATOM 1785 C CA . ASN A 1 220 ? 17.167 4.876 -0.636 1.00 88.12 220 ASN A CA 1
ATOM 1786 C C . ASN A 1 220 ? 16.145 4.127 -1.498 1.00 88.12 220 ASN A C 1
ATOM 1788 O O . ASN A 1 220 ? 16.454 3.052 -2.008 1.00 88.12 220 ASN A O 1
ATOM 1792 N N . LEU A 1 221 ? 14.959 4.706 -1.700 1.00 89.94 221 LEU A N 1
ATOM 1793 C CA . LEU A 1 221 ? 13.928 4.164 -2.578 1.00 89.94 221 LEU A CA 1
ATOM 1794 C C . LEU A 1 221 ? 14.453 4.065 -4.012 1.00 89.94 221 LEU A C 1
ATOM 1796 O O . LEU A 1 221 ? 14.400 2.985 -4.591 1.00 89.94 221 LEU A O 1
ATOM 1800 N N . ILE A 1 222 ? 15.030 5.141 -4.552 1.00 88.88 222 ILE A N 1
ATOM 1801 C CA . ILE A 1 222 ? 15.609 5.160 -5.905 1.00 88.88 222 ILE A CA 1
ATOM 1802 C C . ILE A 1 222 ? 16.709 4.102 -6.041 1.00 88.88 222 ILE A C 1
ATOM 1804 O O . ILE A 1 222 ? 16.696 3.334 -6.998 1.00 88.88 222 ILE A O 1
ATOM 1808 N N . ASN A 1 223 ? 17.602 3.993 -5.055 1.00 88.06 223 ASN A N 1
ATOM 1809 C CA . ASN A 1 223 ? 18.665 2.981 -5.054 1.00 88.06 223 ASN A CA 1
ATOM 1810 C C . ASN A 1 223 ? 18.134 1.538 -4.985 1.00 88.06 223 ASN A C 1
ATOM 1812 O O . ASN A 1 223 ? 18.829 0.602 -5.370 1.00 88.06 223 ASN A O 1
ATOM 1816 N N . SER A 1 224 ? 16.920 1.347 -4.466 1.00 88.06 224 SER A N 1
ATOM 1817 C CA . SER A 1 224 ? 16.267 0.041 -4.360 1.00 88.06 224 SER A CA 1
ATOM 1818 C C . SER A 1 224 ? 15.397 -0.324 -5.567 1.00 88.06 224 SER A C 1
ATOM 1820 O O . SER A 1 224 ? 14.891 -1.450 -5.634 1.00 88.06 224 SER A O 1
ATOM 1822 N N . LEU A 1 225 ? 15.192 0.607 -6.504 1.00 90.75 225 LEU A N 1
ATOM 1823 C CA . LEU A 1 225 ? 14.418 0.363 -7.715 1.00 90.75 225 LEU A CA 1
ATOM 1824 C C . LEU A 1 225 ? 15.235 -0.387 -8.779 1.00 90.75 225 LEU A C 1
ATOM 1826 O O . LEU A 1 225 ? 16.466 -0.338 -8.769 1.00 90.75 225 LEU A O 1
ATOM 1830 N N . PRO A 1 226 ? 14.560 -1.087 -9.708 1.00 91.94 226 PRO A N 1
ATOM 1831 C CA . PRO A 1 226 ? 15.218 -1.732 -10.837 1.00 91.94 226 PRO A CA 1
ATOM 1832 C C . PRO A 1 226 ? 15.930 -0.731 -11.748 1.00 91.94 226 PRO A C 1
ATOM 1834 O O . PRO A 1 226 ? 15.467 0.395 -11.956 1.00 91.94 226 PRO A O 1
ATOM 1837 N N . THR A 1 227 ? 17.016 -1.179 -12.369 1.00 91.69 227 THR A N 1
ATOM 1838 C CA . THR A 1 227 ? 17.689 -0.437 -13.436 1.00 91.69 227 THR A CA 1
ATOM 1839 C C . THR A 1 227 ? 16.986 -0.679 -14.768 1.00 91.69 227 THR A C 1
ATOM 1841 O O . THR A 1 227 ? 16.209 -1.625 -14.916 1.00 91.69 227 THR A O 1
ATOM 1844 N N . ASN A 1 228 ? 17.220 0.208 -15.738 1.00 93.75 228 ASN A N 1
ATOM 1845 C CA . ASN A 1 228 ? 16.577 0.152 -17.046 1.00 93.75 228 ASN A CA 1
ATOM 1846 C C . ASN A 1 228 ? 17.612 0.141 -18.174 1.00 93.75 228 ASN A C 1
ATOM 1848 O O . ASN A 1 228 ? 18.619 0.850 -18.129 1.00 93.75 228 ASN A O 1
ATOM 1852 N N . TYR A 1 229 ? 17.312 -0.605 -19.233 1.00 93.44 229 TYR A N 1
ATOM 1853 C CA . TYR A 1 229 ? 18.063 -0.604 -20.482 1.00 93.44 229 TYR A CA 1
ATOM 1854 C C . TYR A 1 229 ? 17.121 -0.308 -21.648 1.00 93.44 229 TYR A C 1
ATOM 1856 O O . TYR A 1 229 ? 16.104 -0.983 -21.810 1.00 93.44 229 TYR A O 1
ATOM 1864 N N . LYS A 1 230 ? 17.438 0.715 -22.448 1.00 93.56 230 LYS A N 1
ATOM 1865 C CA . LYS A 1 230 ? 16.629 1.133 -23.597 1.00 93.56 230 LYS A CA 1
ATOM 1866 C C . LYS A 1 230 ? 17.107 0.461 -24.880 1.00 93.56 230 LYS A C 1
ATOM 1868 O O . LYS A 1 230 ? 18.300 0.428 -25.187 1.00 93.56 230 LYS A O 1
ATOM 1873 N N . VAL A 1 231 ? 16.142 -0.000 -25.666 1.00 92.06 231 VAL A N 1
ATOM 1874 C CA . VAL A 1 231 ? 16.307 -0.405 -27.061 1.00 92.06 231 VAL A CA 1
ATOM 1875 C C . VAL A 1 231 ? 15.384 0.460 -27.910 1.00 92.06 231 VAL A C 1
ATOM 1877 O O . VAL A 1 231 ? 14.162 0.381 -27.793 1.00 92.06 231 VAL A O 1
ATOM 1880 N N . SER A 1 232 ? 15.974 1.304 -28.750 1.00 90.44 232 SER A N 1
ATOM 1881 C CA . SER A 1 232 ? 15.252 2.249 -29.601 1.00 90.44 232 SER A CA 1
ATOM 1882 C C . SER A 1 232 ? 15.067 1.669 -30.998 1.00 90.44 232 SER A C 1
ATOM 1884 O O . SER A 1 232 ? 16.021 1.213 -31.626 1.00 90.44 232 SER A O 1
ATOM 1886 N N . LEU A 1 233 ? 13.843 1.729 -31.506 1.00 89.56 233 LEU A N 1
ATOM 1887 C CA . LEU A 1 233 ? 13.431 1.289 -32.834 1.00 89.56 233 LEU A CA 1
ATOM 1888 C C . LEU A 1 233 ? 12.978 2.489 -33.666 1.00 89.56 233 LEU A C 1
ATOM 1890 O O . LEU A 1 233 ? 12.431 3.463 -33.137 1.00 89.56 233 LEU A O 1
ATOM 1894 N N . ASN A 1 234 ? 13.136 2.388 -34.984 1.00 87.19 234 ASN A N 1
ATOM 1895 C CA . ASN A 1 234 ? 12.469 3.313 -35.896 1.00 87.19 234 ASN A CA 1
ATOM 1896 C C . ASN A 1 234 ? 10.952 3.112 -35.840 1.00 87.19 234 ASN A C 1
ATOM 1898 O O . ASN A 1 234 ? 10.455 1.985 -35.753 1.00 87.19 234 ASN A O 1
ATOM 1902 N N . ARG A 1 235 ? 10.200 4.213 -35.921 1.00 80.31 235 ARG A N 1
ATOM 1903 C CA . ARG A 1 235 ? 8.740 4.145 -35.928 1.00 80.31 235 ARG A CA 1
ATOM 1904 C C . ARG A 1 235 ? 8.258 3.423 -37.185 1.00 80.31 235 ARG A C 1
ATOM 1906 O O . ARG A 1 235 ? 8.609 3.797 -38.301 1.00 80.31 235 ARG A O 1
ATOM 1913 N N . HIS A 1 236 ? 7.424 2.404 -36.999 1.00 81.31 236 HIS A N 1
ATOM 1914 C CA . HIS A 1 236 ? 6.856 1.627 -38.095 1.00 81.31 236 HIS A CA 1
ATOM 1915 C C . HIS A 1 236 ? 5.372 1.333 -37.822 1.00 81.31 236 HIS A C 1
ATOM 1917 O O . HIS A 1 236 ? 5.035 0.946 -36.702 1.00 81.31 236 HIS A O 1
ATOM 1923 N N . PRO A 1 237 ? 4.463 1.460 -38.810 1.00 79.38 237 PRO A N 1
ATOM 1924 C CA . PRO A 1 237 ? 3.019 1.308 -38.589 1.00 79.38 237 PRO A CA 1
ATOM 1925 C C . PRO A 1 237 ? 2.618 -0.092 -38.100 1.00 79.38 237 PRO A C 1
ATOM 1927 O O . PRO A 1 237 ? 1.638 -0.238 -37.377 1.00 79.38 237 PRO A O 1
ATOM 1930 N N . LYS A 1 238 ? 3.398 -1.126 -38.445 1.00 82.88 238 LYS A N 1
ATOM 1931 C CA . LYS A 1 238 ? 3.169 -2.509 -37.983 1.00 82.88 238 LYS A CA 1
ATOM 1932 C C . LYS A 1 238 ? 3.605 -2.764 -36.534 1.00 82.88 238 LYS A C 1
ATOM 1934 O O . LYS A 1 238 ? 3.331 -3.834 -36.010 1.00 82.88 238 LYS A O 1
ATOM 1939 N N . LEU A 1 239 ? 4.306 -1.833 -35.887 1.00 83.12 239 LEU A N 1
ATOM 1940 C CA . LEU A 1 239 ? 4.925 -2.090 -34.585 1.00 83.12 239 LEU A CA 1
ATOM 1941 C C . LEU A 1 239 ? 3.880 -2.309 -33.484 1.00 83.12 239 LEU A C 1
ATOM 1943 O O . LEU A 1 239 ? 3.964 -3.281 -32.742 1.00 83.12 239 LEU A O 1
ATOM 1947 N N . ASN A 1 240 ? 2.846 -1.468 -33.433 1.00 81.69 240 ASN A N 1
ATOM 1948 C CA . ASN A 1 240 ? 1.795 -1.584 -32.419 1.00 81.69 240 ASN A CA 1
ATOM 1949 C C . ASN A 1 240 ? 0.975 -2.876 -32.569 1.00 81.69 240 ASN A C 1
ATOM 1951 O O . ASN A 1 240 ? 0.601 -3.480 -31.565 1.00 81.69 240 ASN A O 1
ATOM 1955 N N . SER A 1 241 ? 0.716 -3.329 -33.802 1.00 85.06 241 SER A N 1
ATOM 1956 C CA . SER A 1 241 ? 0.043 -4.613 -34.034 1.00 85.06 241 SER A CA 1
ATOM 1957 C C . SER A 1 241 ? 0.955 -5.803 -33.730 1.00 85.06 241 SER A C 1
ATOM 1959 O O . SER A 1 241 ? 0.494 -6.788 -33.160 1.00 85.06 241 SER A O 1
ATOM 1961 N N . LEU A 1 242 ? 2.250 -5.697 -34.038 1.00 87.44 242 LEU A N 1
ATOM 1962 C CA . LEU A 1 242 ? 3.244 -6.730 -33.752 1.00 87.44 242 LEU A CA 1
ATOM 1963 C C . LEU A 1 242 ? 3.452 -6.931 -32.246 1.00 87.44 242 LEU A C 1
ATOM 1965 O O . LEU A 1 242 ? 3.474 -8.066 -31.782 1.00 87.44 242 LEU A O 1
ATOM 1969 N N . LEU A 1 243 ? 3.544 -5.855 -31.464 1.00 85.00 243 LEU A N 1
ATOM 1970 C CA . LEU A 1 243 ? 3.726 -5.939 -30.009 1.00 85.00 243 LEU A CA 1
ATOM 1971 C C . LEU A 1 243 ? 2.507 -6.517 -29.282 1.00 85.00 243 LEU A C 1
ATOM 1973 O O . LEU A 1 243 ? 2.647 -7.090 -28.207 1.00 85.00 243 LEU A O 1
ATOM 1977 N N . ARG A 1 244 ? 1.315 -6.394 -29.877 1.00 85.12 244 ARG A N 1
ATOM 1978 C CA . ARG A 1 244 ? 0.077 -7.020 -29.386 1.00 85.12 244 ARG A CA 1
ATOM 1979 C C . ARG A 1 244 ? -0.128 -8.440 -29.917 1.00 85.12 244 ARG A C 1
ATOM 1981 O O . ARG A 1 244 ? -1.120 -9.076 -29.574 1.00 85.12 244 ARG A O 1
ATOM 1988 N N . SER A 1 245 ? 0.770 -8.935 -30.768 1.00 89.88 245 SER A N 1
ATOM 1989 C CA . SER A 1 245 ? 0.650 -10.276 -31.333 1.00 89.88 245 SER A CA 1
ATOM 1990 C C . SER A 1 245 ? 0.943 -11.358 -30.288 1.00 89.88 245 SER A C 1
ATOM 1992 O O . SER A 1 245 ? 1.789 -11.199 -29.400 1.00 89.88 245 SER A O 1
ATOM 1994 N N . THR A 1 246 ? 0.271 -12.501 -30.433 1.00 90.75 246 THR A N 1
ATOM 1995 C CA . THR A 1 246 ? 0.545 -13.707 -29.636 1.00 90.75 246 THR A CA 1
ATOM 1996 C C . THR A 1 246 ? 1.982 -14.175 -29.832 1.00 90.75 246 THR A C 1
ATOM 1998 O O . THR A 1 246 ? 2.660 -14.508 -28.869 1.00 90.75 246 THR A O 1
ATOM 2001 N N . ARG A 1 247 ? 2.498 -14.067 -31.060 1.00 90.56 247 ARG A N 1
ATOM 2002 C CA . ARG A 1 247 ? 3.867 -14.446 -31.410 1.00 90.56 247 ARG A CA 1
ATOM 2003 C C . ARG A 1 247 ? 4.922 -13.663 -30.630 1.00 90.56 247 ARG A C 1
ATOM 2005 O O . ARG A 1 247 ? 5.834 -14.263 -30.078 1.00 90.56 247 ARG A O 1
ATOM 2012 N N . PHE A 1 248 ? 4.793 -12.337 -30.542 1.00 90.88 248 PHE A N 1
ATOM 2013 C CA . PHE A 1 248 ? 5.700 -11.532 -29.715 1.00 90.88 248 PHE A CA 1
ATOM 2014 C C . PHE A 1 248 ? 5.580 -11.905 -28.231 1.00 90.88 248 PHE A C 1
ATOM 2016 O O . PHE A 1 248 ? 6.575 -11.969 -27.508 1.00 90.88 248 PHE A O 1
ATOM 2023 N N . THR A 1 249 ? 4.359 -12.195 -27.780 1.00 89.25 249 THR A N 1
ATOM 2024 C CA . THR A 1 249 ? 4.106 -12.599 -26.396 1.00 89.25 249 THR A CA 1
ATOM 2025 C C . THR A 1 249 ? 4.785 -13.924 -26.048 1.00 89.25 249 THR A C 1
ATOM 2027 O O . THR A 1 249 ? 5.398 -14.034 -24.989 1.00 89.25 249 THR A O 1
ATOM 2030 N N . GLU A 1 250 ? 4.716 -14.914 -26.930 1.00 90.94 250 GLU A N 1
ATOM 2031 C CA . GLU A 1 250 ? 5.262 -16.257 -26.713 1.00 90.94 250 GLU A CA 1
ATOM 2032 C C . GLU A 1 250 ? 6.770 -16.329 -26.970 1.00 90.94 250 GLU A C 1
ATOM 2034 O O . GLU A 1 250 ? 7.494 -16.920 -26.173 1.00 90.94 250 GLU A O 1
ATOM 2039 N N . GLU A 1 251 ? 7.265 -15.702 -28.042 1.00 91.19 251 GLU A N 1
ATOM 2040 C CA . GLU A 1 251 ? 8.682 -15.772 -28.417 1.00 91.19 251 GLU A CA 1
ATOM 2041 C C . GLU A 1 251 ? 9.562 -14.806 -27.612 1.00 91.19 251 GLU A C 1
ATOM 2043 O O . GLU A 1 251 ? 10.744 -15.087 -27.436 1.00 91.19 251 GLU A O 1
ATOM 2048 N N . VAL A 1 252 ? 9.021 -13.671 -27.140 1.00 91.75 252 VAL A N 1
ATOM 2049 C CA . VAL A 1 252 ? 9.816 -12.586 -26.529 1.00 91.75 252 VAL A CA 1
ATOM 2050 C C . VAL A 1 252 ? 9.357 -12.233 -25.121 1.00 91.75 252 VAL A C 1
ATOM 2052 O O . VAL A 1 252 ? 10.141 -12.340 -24.179 1.00 91.75 252 VAL A O 1
ATOM 2055 N N . LEU A 1 253 ? 8.096 -11.827 -24.944 1.00 90.06 253 LEU A N 1
ATOM 2056 C CA . LEU A 1 253 ? 7.611 -11.324 -23.652 1.00 90.06 253 LEU A CA 1
ATOM 2057 C C . LEU A 1 253 ? 7.673 -12.398 -22.560 1.00 90.06 253 LEU A C 1
ATOM 2059 O O . LEU A 1 253 ? 8.158 -12.133 -21.463 1.00 90.06 253 LEU A O 1
ATOM 2063 N N . THR A 1 254 ? 7.192 -13.602 -22.862 1.00 90.56 254 THR A N 1
ATOM 2064 C CA . THR A 1 254 ? 7.116 -14.716 -21.913 1.00 90.56 254 THR A CA 1
ATOM 2065 C C . THR A 1 254 ? 8.507 -15.197 -21.491 1.00 90.56 254 THR A C 1
ATOM 2067 O O . THR A 1 254 ? 8.744 -15.265 -20.283 1.00 90.56 254 THR A O 1
ATOM 2070 N N . PRO A 1 255 ? 9.467 -15.451 -22.407 1.00 92.25 255 PRO A N 1
ATOM 2071 C CA . PRO A 1 255 ? 10.815 -15.850 -22.014 1.00 92.25 255 PRO A CA 1
ATOM 2072 C C . PRO A 1 255 ? 11.551 -14.795 -21.188 1.00 92.25 255 PRO A C 1
ATOM 2074 O O . PRO A 1 255 ? 12.157 -15.125 -20.167 1.00 92.25 255 PRO A O 1
ATOM 2077 N N . ILE A 1 256 ? 11.452 -13.520 -21.581 1.00 92.56 256 ILE A N 1
ATOM 2078 C CA . ILE A 1 256 ? 12.092 -12.413 -20.857 1.00 92.56 256 ILE A CA 1
ATOM 2079 C C . ILE A 1 256 ? 11.517 -12.290 -19.436 1.00 92.56 256 ILE A C 1
ATOM 2081 O O . ILE A 1 256 ? 12.271 -12.139 -18.473 1.00 92.56 256 ILE A O 1
ATOM 2085 N N . LYS A 1 257 ? 10.199 -12.438 -19.276 1.00 91.12 257 LYS A N 1
ATOM 2086 C CA . LYS A 1 257 ? 9.554 -12.402 -17.958 1.00 91.12 257 LYS A CA 1
ATOM 2087 C C . LYS A 1 257 ? 9.895 -13.614 -17.098 1.00 91.12 257 LYS A C 1
ATOM 2089 O O . LYS A 1 257 ? 10.379 -13.453 -15.983 1.00 91.12 257 LYS A O 1
ATOM 2094 N N . LEU A 1 258 ? 9.653 -14.823 -17.603 1.00 89.00 258 LEU A N 1
ATOM 2095 C CA . LEU A 1 258 ? 9.737 -16.050 -16.806 1.00 89.00 258 LEU A CA 1
ATOM 2096 C C . LEU A 1 258 ? 11.174 -16.515 -16.573 1.00 89.00 258 LEU A C 1
ATOM 2098 O O . LEU A 1 258 ? 11.513 -16.926 -15.466 1.00 89.00 258 LEU A O 1
ATOM 2102 N N . PHE A 1 259 ? 12.025 -16.467 -17.600 1.00 89.38 259 PHE A N 1
ATOM 2103 C CA . PHE A 1 259 ? 13.381 -17.011 -17.512 1.00 89.38 259 PHE A CA 1
ATOM 2104 C C . PHE A 1 259 ? 14.420 -15.943 -17.207 1.00 89.38 259 PHE A C 1
ATOM 2106 O O . PHE A 1 259 ? 15.427 -16.253 -16.563 1.00 89.38 259 PHE A O 1
ATOM 2113 N N . HIS A 1 260 ? 14.213 -14.706 -17.665 1.00 89.19 260 HIS A N 1
ATOM 2114 C CA . HIS A 1 260 ? 15.175 -13.624 -17.452 1.00 89.19 260 HIS A CA 1
ATOM 2115 C C . HIS A 1 260 ? 14.812 -12.704 -16.279 1.00 89.19 260 HIS A C 1
ATOM 2117 O O . HIS A 1 260 ? 15.673 -11.940 -15.852 1.00 89.19 260 HIS A O 1
ATOM 2123 N N . ASN A 1 261 ? 13.609 -12.838 -15.697 1.00 91.31 261 ASN A N 1
ATOM 2124 C CA . ASN A 1 261 ? 13.121 -12.023 -14.575 1.00 91.31 261 ASN A CA 1
ATOM 2125 C C . ASN A 1 261 ? 13.233 -10.514 -14.865 1.00 91.31 261 ASN A C 1
ATOM 2127 O O . ASN A 1 261 ? 13.696 -9.726 -14.037 1.00 91.31 261 ASN A O 1
ATOM 2131 N N . MET A 1 262 ? 12.848 -10.130 -16.084 1.00 94.12 262 MET A N 1
ATOM 2132 C CA . MET A 1 262 ? 12.834 -8.743 -16.538 1.00 94.12 262 MET A CA 1
ATOM 2133 C C . MET A 1 262 ? 11.431 -8.355 -16.986 1.00 94.12 262 MET A C 1
ATOM 2135 O O . MET A 1 262 ? 10.679 -9.167 -17.523 1.00 94.12 262 MET A O 1
ATOM 2139 N N . GLU A 1 263 ? 11.095 -7.085 -16.809 1.00 93.12 263 GLU A N 1
ATOM 2140 C CA . GLU A 1 263 ? 9.822 -6.526 -17.256 1.00 93.12 263 GLU A CA 1
ATOM 2141 C C . GLU A 1 263 ? 10.052 -5.538 -18.397 1.00 93.12 263 GLU A C 1
ATOM 2143 O O . GLU A 1 263 ? 11.050 -4.817 -18.417 1.00 93.12 263 GLU A O 1
ATOM 2148 N N . MET A 1 264 ? 9.120 -5.497 -19.349 1.00 90.62 264 MET A N 1
ATOM 2149 C CA . MET A 1 264 ? 9.190 -4.595 -20.499 1.00 90.62 264 MET A CA 1
ATOM 2150 C C . MET A 1 264 ? 8.172 -3.468 -20.377 1.00 90.62 264 MET A C 1
ATOM 2152 O O . MET A 1 264 ? 7.003 -3.703 -20.074 1.00 90.62 264 MET A O 1
ATOM 2156 N N . THR A 1 265 ? 8.620 -2.250 -20.668 1.00 90.50 265 THR A N 1
ATOM 2157 C CA . THR A 1 265 ? 7.764 -1.070 -20.843 1.00 90.50 265 THR A CA 1
ATOM 2158 C C . THR A 1 265 ? 7.999 -0.448 -22.211 1.00 90.50 265 THR A C 1
ATOM 2160 O O . THR A 1 265 ? 9.091 -0.530 -22.773 1.00 90.50 265 THR A O 1
ATOM 2163 N N . PHE A 1 266 ? 6.946 0.142 -22.768 1.00 90.19 266 PHE A N 1
ATOM 2164 C CA . PHE A 1 266 ? 6.906 0.580 -24.161 1.00 90.19 266 PHE A CA 1
ATOM 2165 C C . PHE A 1 266 ? 6.609 2.074 -24.253 1.00 90.19 266 PHE A C 1
ATOM 2167 O O . PHE A 1 266 ? 5.537 2.510 -23.845 1.00 90.19 266 PHE A O 1
ATOM 2174 N N . PHE A 1 267 ? 7.509 2.869 -24.824 1.00 87.38 267 PHE A N 1
ATOM 2175 C CA . PHE A 1 267 ? 7.312 4.309 -24.973 1.00 87.38 267 PHE A CA 1
ATOM 2176 C C . PHE A 1 267 ? 7.292 4.706 -26.444 1.00 87.38 267 PHE A C 1
ATOM 2178 O O . PHE A 1 267 ? 8.277 4.568 -27.166 1.00 87.38 267 PHE A O 1
ATOM 2185 N N . GLU A 1 268 ? 6.167 5.258 -26.887 1.00 84.94 268 GLU A N 1
ATOM 2186 C CA . GLU A 1 268 ? 6.054 5.844 -28.218 1.00 84.94 268 GLU A CA 1
ATOM 2187 C C . GLU A 1 268 ? 6.517 7.309 -28.169 1.00 84.94 268 GLU A C 1
ATOM 2189 O O . GLU A 1 268 ? 5.936 8.142 -27.470 1.00 84.94 268 GLU A O 1
ATOM 2194 N N . ARG A 1 269 ? 7.596 7.631 -28.893 1.00 81.69 269 ARG A N 1
ATOM 2195 C CA . ARG A 1 269 ? 8.109 8.998 -29.057 1.00 81.69 269 ARG A CA 1
ATOM 2196 C C . ARG A 1 269 ? 7.727 9.542 -30.435 1.00 81.69 269 ARG A C 1
ATOM 2198 O O . ARG A 1 269 ? 7.205 8.836 -31.297 1.00 81.69 269 ARG A O 1
ATOM 2205 N N . GLN A 1 270 ? 7.990 10.831 -30.657 1.00 76.38 270 GLN A N 1
ATOM 2206 C CA . GLN A 1 270 ? 7.674 11.489 -31.932 1.00 76.38 270 GLN A CA 1
ATOM 2207 C C . GLN A 1 270 ? 8.388 10.821 -33.122 1.00 76.38 270 GLN A C 1
ATOM 2209 O O . GLN A 1 270 ? 7.746 10.568 -34.137 1.00 76.38 270 GLN A O 1
ATOM 2214 N N . ALA A 1 271 ? 9.673 10.476 -32.979 1.00 77.75 271 ALA A N 1
ATOM 2215 C CA . ALA A 1 271 ? 10.498 9.921 -34.061 1.00 77.75 271 ALA A CA 1
ATOM 2216 C C . ALA A 1 271 ? 10.906 8.447 -33.872 1.00 77.75 271 ALA A C 1
ATOM 2218 O O . ALA A 1 271 ? 11.320 7.795 -34.828 1.00 77.75 271 ALA A O 1
ATOM 2219 N N . SER A 1 272 ? 10.785 7.908 -32.660 1.00 85.06 272 SER A N 1
ATOM 2220 C CA . SER A 1 272 ? 11.259 6.569 -32.304 1.00 85.06 272 SER A CA 1
ATOM 2221 C C . SER A 1 272 ? 10.256 5.835 -31.423 1.00 85.06 272 SER A C 1
ATOM 2223 O O . SER A 1 272 ? 9.339 6.423 -30.846 1.00 85.06 272 SER A O 1
ATOM 2225 N N . PHE A 1 273 ? 10.443 4.529 -31.320 1.00 87.81 273 PHE A N 1
ATOM 2226 C CA . PHE A 1 273 ? 9.763 3.700 -30.343 1.00 87.81 273 PHE A CA 1
ATOM 2227 C C . PHE A 1 273 ? 10.799 3.098 -29.402 1.00 87.81 273 PHE A C 1
ATOM 2229 O O . PHE A 1 273 ? 11.750 2.466 -29.853 1.00 87.81 273 PHE A O 1
ATOM 2236 N N . GLU A 1 274 ? 10.641 3.309 -28.103 1.00 90.81 274 GLU A N 1
ATOM 2237 C CA . GLU A 1 274 ? 11.599 2.871 -27.093 1.00 90.81 274 GLU A CA 1
ATOM 2238 C C . GLU A 1 274 ? 11.021 1.688 -26.320 1.00 90.81 274 GLU A C 1
ATOM 2240 O O . GLU A 1 274 ? 9.915 1.755 -25.783 1.00 90.81 274 GLU A O 1
ATOM 2245 N N . ILE A 1 275 ? 11.791 0.610 -26.231 1.00 91.50 275 ILE A N 1
ATOM 2246 C CA . ILE A 1 275 ? 11.491 -0.536 -25.376 1.00 91.50 275 ILE A CA 1
ATOM 2247 C C . ILE A 1 275 ? 12.462 -0.494 -24.214 1.00 91.50 275 ILE A C 1
ATOM 2249 O O . ILE A 1 275 ? 13.676 -0.509 -24.409 1.00 91.50 275 ILE A O 1
ATOM 2253 N N . TRP A 1 276 ? 11.929 -0.410 -23.005 1.00 93.88 276 TRP A N 1
ATOM 2254 C CA . TRP A 1 276 ? 12.720 -0.388 -21.787 1.00 93.88 276 TRP A CA 1
ATOM 2255 C C . TRP A 1 276 ? 12.628 -1.750 -21.114 1.00 93.88 276 TRP A C 1
ATOM 2257 O O . TRP A 1 276 ? 11.540 -2.201 -20.755 1.00 93.88 276 TRP A O 1
ATOM 2267 N N . LEU A 1 277 ? 13.783 -2.389 -20.950 1.00 93.81 277 LEU A N 1
ATOM 2268 C CA . LEU A 1 277 ? 13.968 -3.598 -20.159 1.00 93.81 277 LEU A CA 1
ATOM 2269 C C . LEU A 1 277 ? 14.339 -3.182 -18.739 1.00 93.81 277 LEU A C 1
ATOM 2271 O O . LEU A 1 277 ? 15.404 -2.602 -18.529 1.00 93.81 277 LEU A O 1
ATOM 2275 N N . SER A 1 278 ? 13.465 -3.462 -17.780 1.00 94.75 278 SER A N 1
ATOM 2276 C CA . SER A 1 278 ? 13.714 -3.230 -16.358 1.00 94.75 278 SER A CA 1
ATOM 2277 C C . SER A 1 278 ? 14.175 -4.521 -15.686 1.00 94.75 278 SER A C 1
ATOM 2279 O O . SER A 1 278 ? 13.581 -5.575 -15.926 1.00 94.75 278 SER A O 1
ATOM 2281 N N . PHE A 1 279 ? 15.197 -4.454 -14.831 1.00 93.56 279 PHE A N 1
ATOM 2282 C CA . PHE A 1 279 ? 15.743 -5.626 -14.137 1.00 93.56 279 PHE A CA 1
ATOM 2283 C C . PHE A 1 279 ? 16.502 -5.256 -12.854 1.00 93.56 279 PHE A C 1
ATOM 2285 O O . PHE A 1 279 ? 16.916 -4.116 -12.656 1.00 93.56 279 PHE A O 1
ATOM 2292 N N . TYR A 1 280 ? 16.685 -6.244 -11.973 1.00 91.06 280 TYR A N 1
ATOM 2293 C CA . TYR A 1 280 ? 17.572 -6.137 -10.806 1.00 91.06 280 TYR A CA 1
ATOM 2294 C C . TYR A 1 280 ? 18.948 -6.759 -11.049 1.00 91.06 280 TYR A C 1
ATOM 2296 O O . TYR A 1 280 ? 19.946 -6.245 -10.552 1.00 91.06 280 TYR A O 1
ATOM 2304 N N . ASP A 1 281 ? 18.996 -7.858 -11.804 1.00 90.62 281 ASP A N 1
ATOM 2305 C CA . ASP A 1 281 ? 20.226 -8.567 -12.147 1.00 90.62 281 ASP A CA 1
ATOM 2306 C C . ASP A 1 281 ? 20.507 -8.436 -13.648 1.00 90.62 281 ASP A C 1
ATOM 2308 O O . ASP A 1 281 ? 19.664 -8.757 -14.487 1.00 90.62 281 ASP A O 1
ATOM 2312 N N . ALA A 1 282 ? 21.701 -7.945 -13.979 1.00 91.38 282 ALA A N 1
ATOM 2313 C CA . ALA A 1 282 ? 22.139 -7.715 -15.350 1.00 91.38 282 ALA A CA 1
ATOM 2314 C C . ALA A 1 282 ? 22.634 -8.991 -16.053 1.00 91.38 282 ALA A C 1
ATOM 2316 O O . ALA A 1 282 ? 22.870 -8.955 -17.260 1.00 91.38 282 ALA A O 1
ATOM 2317 N N . SER A 1 283 ? 22.788 -10.113 -15.337 1.00 91.88 283 SER A N 1
ATOM 2318 C CA . SER A 1 283 ? 23.386 -11.353 -15.862 1.00 91.88 283 SER A CA 1
ATOM 2319 C C . SER A 1 283 ? 22.745 -11.867 -17.160 1.00 91.88 283 SER A C 1
ATOM 2321 O O . SER A 1 283 ? 23.437 -12.386 -18.031 1.00 91.88 283 SER A O 1
ATOM 2323 N N . LYS A 1 284 ? 21.428 -11.687 -17.322 1.00 92.44 284 LYS A N 1
ATOM 2324 C CA . LYS A 1 284 ? 20.648 -12.146 -18.488 1.00 92.44 284 LYS A CA 1
ATOM 2325 C C . LYS A 1 284 ? 20.268 -11.023 -19.457 1.00 92.44 284 LYS A C 1
ATOM 2327 O O . LYS A 1 284 ? 19.445 -11.229 -20.353 1.00 92.44 284 LYS A O 1
ATOM 2332 N N . LEU A 1 285 ? 20.833 -9.828 -19.287 1.00 91.94 285 LEU A N 1
ATOM 2333 C CA . LEU A 1 285 ? 20.497 -8.671 -20.115 1.00 91.94 285 LEU A CA 1
ATOM 2334 C C . LEU A 1 285 ? 20.916 -8.883 -21.569 1.00 91.94 285 LEU A C 1
ATOM 2336 O O . LEU A 1 285 ? 20.115 -8.655 -22.470 1.00 91.94 285 LEU A O 1
ATOM 2340 N N . GLU A 1 286 ? 22.142 -9.353 -21.794 1.00 92.81 286 GLU A N 1
ATOM 2341 C CA . GLU A 1 286 ? 22.684 -9.555 -23.140 1.00 92.81 286 GLU A CA 1
ATOM 2342 C C . GLU A 1 286 ? 21.840 -10.557 -23.936 1.00 92.81 286 GLU A C 1
ATOM 2344 O O . GLU A 1 286 ? 21.359 -10.227 -25.019 1.00 92.81 286 GLU A O 1
ATOM 2349 N N . ALA A 1 287 ? 21.525 -11.707 -23.332 1.00 93.12 287 ALA A N 1
ATOM 2350 C CA . ALA A 1 287 ? 20.638 -12.710 -23.920 1.00 93.12 287 ALA A CA 1
ATOM 2351 C C . ALA A 1 287 ? 19.226 -12.160 -24.206 1.00 93.12 287 ALA A C 1
ATOM 2353 O O . ALA A 1 287 ? 18.634 -12.459 -25.242 1.00 93.12 287 ALA A O 1
ATOM 2354 N N . SER A 1 288 ? 18.678 -11.319 -23.318 1.00 92.06 288 SER A N 1
ATOM 2355 C CA . SER A 1 288 ? 17.370 -10.671 -23.528 1.00 92.06 288 SER A CA 1
ATOM 2356 C C . SER A 1 288 ? 17.392 -9.702 -24.709 1.00 92.06 288 SER A C 1
ATOM 2358 O O . SER A 1 288 ? 16.476 -9.690 -25.533 1.00 92.06 288 SER A O 1
ATOM 2360 N N . VAL A 1 289 ? 18.445 -8.888 -24.802 1.00 92.94 289 VAL A N 1
ATOM 2361 C CA . VAL A 1 289 ? 18.633 -7.912 -25.879 1.00 92.94 289 VAL A CA 1
ATOM 2362 C C . VAL A 1 289 ? 18.882 -8.618 -27.210 1.00 92.94 289 VAL A C 1
ATOM 2364 O O . VAL A 1 289 ? 18.373 -8.162 -28.234 1.00 92.94 289 VAL A O 1
ATOM 2367 N N . GLU A 1 290 ? 19.628 -9.721 -27.222 1.00 92.62 290 GLU A N 1
ATOM 2368 C CA . GLU A 1 290 ? 19.861 -10.545 -28.411 1.00 92.62 290 GLU A CA 1
ATOM 2369 C C . GLU A 1 290 ? 18.570 -11.197 -28.910 1.00 92.62 290 GLU A C 1
ATOM 2371 O O . GLU A 1 290 ? 18.255 -11.104 -30.098 1.00 92.62 290 GLU A O 1
ATOM 2376 N N . LEU A 1 291 ? 17.778 -11.777 -28.005 1.00 92.44 291 LEU A N 1
ATOM 2377 C CA . LEU A 1 291 ? 16.485 -12.375 -28.330 1.00 92.44 291 LEU A CA 1
ATOM 2378 C C . LEU A 1 291 ? 15.538 -11.337 -28.950 1.00 92.44 291 LEU A C 1
ATOM 2380 O O . LEU A 1 291 ? 14.946 -11.566 -30.008 1.00 92.44 291 LEU A O 1
ATOM 2384 N N . LEU A 1 292 ? 15.455 -10.158 -28.331 1.00 92.00 292 LEU A N 1
ATOM 2385 C CA . LEU A 1 292 ? 14.653 -9.042 -28.821 1.00 92.00 292 LEU A CA 1
ATOM 2386 C C . LEU A 1 292 ? 15.170 -8.523 -30.175 1.00 92.00 292 LEU A C 1
ATOM 2388 O O . LEU A 1 292 ? 14.384 -8.260 -31.086 1.00 92.00 292 LEU A O 1
ATOM 2392 N N . SER A 1 293 ? 16.492 -8.445 -30.346 1.00 91.62 293 SER A N 1
ATOM 2393 C CA . SER A 1 293 ? 17.114 -8.029 -31.609 1.00 91.62 293 SER A CA 1
ATOM 2394 C C . SER A 1 293 ? 16.835 -9.008 -32.742 1.00 91.62 293 SER A C 1
ATOM 2396 O O . SER A 1 293 ? 16.460 -8.588 -33.833 1.00 91.62 293 SER A O 1
ATOM 2398 N N . SER A 1 294 ? 16.958 -10.304 -32.471 1.00 91.31 294 SER A N 1
ATOM 2399 C CA . SER A 1 294 ? 16.717 -11.375 -33.439 1.00 91.31 294 SER A CA 1
ATOM 2400 C C . SER A 1 294 ? 15.253 -11.426 -33.876 1.00 91.31 294 SER A C 1
ATOM 2402 O O . SER A 1 294 ? 14.949 -11.712 -35.034 1.00 91.31 294 SER A O 1
ATOM 2404 N N . PHE A 1 295 ? 14.317 -11.127 -32.971 1.00 91.94 295 PHE A N 1
ATOM 2405 C CA . PHE A 1 295 ? 12.903 -10.992 -33.319 1.00 91.94 295 PHE A CA 1
ATOM 2406 C C . PHE A 1 295 ? 12.660 -9.800 -34.252 1.00 91.94 295 PHE A C 1
ATOM 2408 O O . PHE A 1 295 ? 12.082 -9.970 -35.324 1.00 91.94 295 PHE A O 1
ATOM 2415 N N . PHE A 1 296 ? 13.151 -8.608 -33.903 1.00 90.25 296 PHE A N 1
ATOM 2416 C CA . PHE A 1 296 ? 12.926 -7.416 -34.726 1.00 90.25 296 PHE A CA 1
ATOM 2417 C C . PHE A 1 296 ? 13.628 -7.469 -36.083 1.00 90.25 296 PHE A C 1
ATOM 2419 O O . PHE A 1 296 ? 13.052 -7.022 -37.073 1.00 90.25 296 PHE A O 1
ATOM 2426 N N . GLN A 1 297 ? 14.810 -8.082 -36.163 1.00 88.94 297 GLN A N 1
ATOM 2427 C CA . GLN A 1 297 ? 15.490 -8.318 -37.437 1.00 88.94 297 GLN A CA 1
ATOM 2428 C C . GLN A 1 297 ? 14.665 -9.210 -38.375 1.00 88.94 297 GLN A C 1
ATOM 2430 O O . GLN A 1 297 ? 14.532 -8.879 -39.550 1.00 88.94 297 GLN A O 1
ATOM 2435 N N . ARG A 1 298 ? 14.053 -10.291 -37.866 1.00 90.00 298 ARG A N 1
ATOM 2436 C CA . ARG A 1 298 ? 13.163 -11.161 -38.664 1.00 90.00 298 ARG A CA 1
ATOM 2437 C C . ARG A 1 298 ? 11.934 -10.420 -39.192 1.00 90.00 298 ARG A C 1
ATOM 2439 O O . ARG A 1 298 ? 11.478 -10.697 -40.295 1.00 90.00 298 ARG A O 1
ATOM 2446 N N . GLU A 1 299 ? 11.428 -9.461 -38.425 1.00 87.31 299 GLU A N 1
ATOM 2447 C CA . GLU A 1 299 ? 10.275 -8.632 -38.795 1.00 87.31 299 GLU A CA 1
ATOM 2448 C C . GLU A 1 299 ? 10.669 -7.372 -39.600 1.00 87.31 299 GLU A C 1
ATOM 2450 O O . GLU A 1 299 ? 9.834 -6.496 -39.834 1.00 87.31 299 GLU A O 1
ATOM 2455 N N . ASN A 1 300 ? 11.928 -7.283 -40.059 1.00 85.75 300 ASN A N 1
ATOM 2456 C CA . ASN A 1 300 ? 12.496 -6.164 -40.823 1.00 85.75 300 ASN A CA 1
ATOM 2457 C C . ASN A 1 300 ? 12.394 -4.797 -40.113 1.00 85.75 300 ASN A C 1
ATOM 2459 O O . ASN A 1 300 ? 12.224 -3.758 -40.754 1.00 85.75 300 ASN A O 1
ATOM 2463 N N . LEU A 1 301 ? 12.502 -4.784 -38.783 1.00 86.38 301 LEU A N 1
ATOM 2464 C CA . LEU A 1 301 ? 12.512 -3.573 -37.964 1.00 86.38 301 LEU A CA 1
ATOM 2465 C C . LEU A 1 301 ? 13.945 -3.212 -37.553 1.00 86.38 301 LEU A C 1
ATOM 2467 O O . LEU A 1 301 ? 14.670 -4.017 -36.969 1.00 86.38 301 LEU A O 1
ATOM 2471 N N . LEU A 1 302 ? 14.349 -1.975 -37.850 1.00 84.81 302 LEU A N 1
ATOM 2472 C CA . LEU A 1 302 ? 15.692 -1.472 -37.562 1.00 84.81 302 LEU A CA 1
ATOM 2473 C C . LEU A 1 302 ? 15.799 -0.954 -36.122 1.00 84.81 302 LEU A C 1
ATOM 2475 O O . LEU A 1 302 ? 15.045 -0.067 -35.710 1.00 84.81 302 LEU A O 1
ATOM 2479 N N . ILE A 1 303 ? 16.785 -1.481 -35.393 1.00 88.62 303 ILE A N 1
ATOM 2480 C CA . ILE A 1 303 ? 17.209 -0.971 -34.085 1.00 88.62 303 ILE A CA 1
ATOM 2481 C C . ILE A 1 303 ? 18.176 0.186 -34.309 1.00 88.62 303 ILE A C 1
ATOM 2483 O O . ILE A 1 303 ? 19.197 0.033 -34.973 1.00 88.62 303 ILE A O 1
ATOM 2487 N N . VAL A 1 304 ? 17.834 1.336 -33.740 1.00 86.25 304 VAL A N 1
ATOM 2488 C CA . VAL A 1 304 ? 18.572 2.596 -33.858 1.00 86.25 304 VAL A CA 1
ATOM 2489 C C . VAL A 1 304 ? 19.621 2.717 -32.759 1.00 86.25 304 VAL A C 1
ATOM 2491 O O . VAL A 1 304 ? 20.734 3.163 -33.010 1.00 86.25 304 VAL A O 1
ATOM 2494 N N . GLU A 1 305 ? 19.271 2.324 -31.534 1.00 89.12 305 GLU A N 1
ATOM 2495 C CA . GLU A 1 305 ? 20.118 2.528 -30.360 1.00 89.12 305 GLU A CA 1
ATOM 2496 C C . GLU A 1 305 ? 19.888 1.422 -29.325 1.00 89.12 305 GLU A C 1
ATOM 2498 O O . GLU A 1 305 ? 18.767 0.939 -29.151 1.00 89.12 305 GLU A O 1
ATOM 2503 N N . LYS A 1 306 ? 20.955 1.050 -28.614 1.00 91.88 306 LYS A N 1
ATOM 2504 C CA . LYS A 1 306 ? 20.925 0.200 -27.422 1.00 91.88 306 LYS A CA 1
ATOM 2505 C C . LYS A 1 306 ? 21.799 0.859 -26.362 1.00 91.88 306 LYS A C 1
ATOM 2507 O O . LYS A 1 306 ? 22.987 1.061 -26.606 1.00 91.88 306 LYS A O 1
ATOM 2512 N N . ALA A 1 307 ? 21.230 1.233 -25.225 1.00 91.44 307 ALA A N 1
ATOM 2513 C CA . ALA A 1 307 ? 21.973 1.944 -24.188 1.00 91.44 307 ALA A CA 1
ATOM 2514 C C . ALA A 1 307 ? 21.297 1.810 -22.814 1.00 91.44 307 ALA A C 1
ATOM 2516 O O . ALA A 1 307 ? 20.110 1.486 -22.744 1.00 91.44 307 ALA A O 1
ATOM 2517 N N . PRO A 1 308 ? 22.020 2.065 -21.709 1.00 89.00 308 PRO A N 1
ATOM 2518 C CA . PRO A 1 308 ? 21.383 2.235 -20.407 1.00 89.00 308 PRO A CA 1
ATOM 2519 C C . PRO A 1 308 ? 20.353 3.372 -20.469 1.00 89.00 308 PRO A C 1
ATOM 2521 O O . PRO A 1 308 ? 20.547 4.371 -21.167 1.00 89.00 308 PRO A O 1
ATOM 2524 N N . ALA A 1 309 ? 19.227 3.190 -19.782 1.00 85.19 309 ALA A N 1
ATOM 2525 C CA . ALA A 1 309 ? 18.160 4.178 -19.734 1.00 85.19 309 ALA A CA 1
ATOM 2526 C C 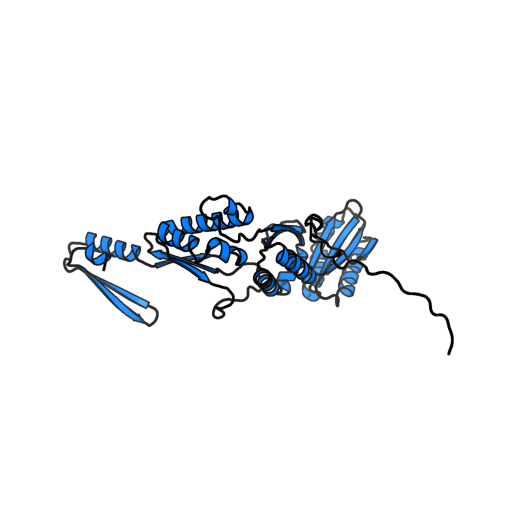. ALA A 1 309 ? 18.183 4.907 -18.389 1.00 85.19 309 ALA A C 1
ATOM 2528 O O . ALA A 1 309 ? 17.848 4.328 -17.353 1.00 85.19 309 ALA A O 1
ATOM 2529 N N . ASP A 1 310 ? 18.530 6.192 -18.423 1.00 79.94 310 ASP A N 1
ATOM 2530 C CA . ASP A 1 310 ? 18.466 7.056 -17.249 1.00 79.94 310 ASP A CA 1
ATOM 2531 C C . ASP A 1 310 ? 17.007 7.402 -16.952 1.00 79.94 310 ASP A C 1
ATOM 2533 O O . ASP A 1 310 ? 16.384 8.251 -17.596 1.00 79.94 310 ASP A O 1
ATOM 2537 N N . PHE A 1 311 ? 16.441 6.714 -15.966 1.00 82.38 311 PHE A N 1
ATOM 2538 C CA . PHE A 1 311 ? 15.115 7.014 -15.454 1.00 82.38 311 PHE A CA 1
ATOM 2539 C C . PHE A 1 311 ? 15.235 7.828 -14.172 1.00 82.38 311 PHE A C 1
ATOM 2541 O O . PHE A 1 311 ? 15.657 7.309 -13.141 1.00 82.38 311 PHE A O 1
ATOM 2548 N N . ASN A 1 312 ? 14.836 9.099 -14.231 1.00 82.19 312 ASN A N 1
ATOM 2549 C CA . ASN A 1 312 ? 14.643 9.899 -13.031 1.00 82.19 312 ASN A CA 1
ATOM 2550 C C . ASN A 1 312 ? 13.168 9.814 -12.600 1.00 82.19 312 ASN A C 1
ATOM 2552 O O . ASN A 1 312 ? 12.313 10.363 -13.301 1.00 82.19 312 ASN A O 1
ATOM 2556 N N . PRO A 1 313 ? 12.853 9.151 -11.475 1.00 80.69 313 PRO A N 1
ATOM 2557 C CA . PRO A 1 313 ? 11.482 9.048 -10.995 1.00 80.69 313 PRO A CA 1
ATOM 2558 C C . PRO A 1 313 ? 10.968 10.346 -10.360 1.00 80.69 313 PRO A C 1
ATOM 2560 O O . PRO A 1 313 ? 9.780 10.454 -10.102 1.00 80.69 313 PRO A O 1
ATOM 2563 N N . LEU A 1 314 ? 11.808 11.348 -10.096 1.00 82.06 314 LEU A N 1
ATOM 2564 C CA . LEU A 1 314 ? 11.350 12.609 -9.509 1.00 82.06 314 LEU A CA 1
ATOM 2565 C C . LEU A 1 314 ? 10.840 13.558 -10.600 1.00 82.06 314 LEU A C 1
ATOM 2567 O O . LEU A 1 314 ? 11.607 13.990 -11.462 1.00 82.06 314 LEU A O 1
ATOM 2571 N N . THR A 1 315 ? 9.551 13.904 -10.550 1.00 64.50 315 THR A N 1
ATOM 2572 C CA . THR A 1 315 ? 8.900 14.830 -11.497 1.00 64.50 315 THR A CA 1
ATOM 2573 C C . THR A 1 315 ? 9.235 16.296 -11.219 1.00 64.50 315 THR A C 1
ATOM 2575 O O . THR A 1 315 ? 9.225 17.108 -12.144 1.00 64.50 315 THR A O 1
ATOM 2578 N N . ILE A 1 316 ? 9.618 16.633 -9.984 1.00 56.53 316 ILE A N 1
ATOM 2579 C CA . ILE A 1 316 ? 10.099 17.963 -9.591 1.00 56.53 316 ILE A CA 1
ATOM 2580 C C . ILE A 1 316 ? 11.572 17.841 -9.183 1.00 56.53 316 ILE A C 1
ATOM 2582 O O . ILE A 1 316 ? 11.942 16.982 -8.380 1.00 56.53 316 ILE A O 1
ATOM 2586 N N . LYS A 1 317 ? 12.444 18.700 -9.732 1.00 43.53 317 LYS A N 1
ATOM 2587 C CA . LYS A 1 317 ? 13.835 18.796 -9.261 1.00 43.53 317 LYS A CA 1
ATOM 2588 C C . LYS A 1 317 ? 13.807 19.174 -7.781 1.00 43.53 317 LYS A C 1
ATOM 2590 O O . LYS A 1 317 ? 13.164 20.151 -7.418 1.00 43.53 317 LYS A O 1
ATOM 2595 N N . LEU A 1 318 ? 14.580 18.475 -6.954 1.00 44.75 318 LEU A N 1
ATOM 2596 C CA . LEU A 1 318 ? 14.789 18.734 -5.519 1.00 44.75 318 LEU A CA 1
ATOM 2597 C C . LEU A 1 318 ? 15.405 20.129 -5.202 1.00 44.75 318 LEU A C 1
ATOM 2599 O O . LEU A 1 318 ? 15.961 20.325 -4.124 1.00 44.75 318 LEU A O 1
ATOM 2603 N N . ASN A 1 319 ? 15.359 21.081 -6.142 1.00 34.06 319 ASN A N 1
ATOM 2604 C CA . ASN A 1 319 ? 16.080 22.351 -6.130 1.00 34.06 319 ASN A CA 1
ATOM 2605 C C . ASN A 1 319 ? 15.334 23.506 -5.447 1.00 34.06 319 ASN A C 1
ATOM 2607 O O . ASN A 1 319 ? 15.977 24.512 -5.166 1.00 34.06 319 ASN A O 1
ATOM 2611 N N . ASP A 1 320 ? 14.048 23.365 -5.112 1.00 34.34 320 ASP A N 1
ATOM 2612 C CA . ASP A 1 320 ? 13.304 24.428 -4.408 1.00 34.34 320 ASP A CA 1
ATOM 2613 C C . ASP A 1 320 ? 13.246 24.245 -2.883 1.00 34.34 320 ASP A C 1
ATOM 2615 O O . ASP A 1 320 ? 12.767 25.115 -2.157 1.00 34.34 320 ASP A O 1
ATOM 2619 N N . MET A 1 321 ? 13.833 23.169 -2.352 1.00 36.28 321 MET A N 1
ATOM 2620 C CA . MET A 1 321 ? 14.154 23.107 -0.928 1.00 36.28 321 MET A CA 1
ATOM 2621 C C . MET A 1 321 ? 15.524 23.739 -0.711 1.00 36.28 321 MET A C 1
ATOM 2623 O O . MET A 1 321 ? 16.534 23.038 -0.786 1.00 36.28 321 MET A O 1
ATOM 2627 N N . LYS A 1 322 ? 15.539 25.055 -0.449 1.00 30.38 322 LYS A N 1
ATOM 2628 C CA . LYS A 1 322 ? 16.718 25.822 -0.015 1.00 30.38 322 LYS A CA 1
ATOM 2629 C C . LYS A 1 322 ? 17.619 24.952 0.867 1.00 30.38 322 LYS A C 1
ATOM 2631 O O . LYS A 1 322 ? 17.277 24.623 2.001 1.00 30.38 322 LYS A O 1
ATOM 2636 N N . LEU A 1 323 ? 18.769 24.555 0.328 1.00 29.53 323 LEU A N 1
ATOM 2637 C CA . LEU A 1 323 ? 19.894 24.171 1.160 1.00 29.53 323 LEU A CA 1
ATOM 2638 C C . LEU A 1 323 ? 20.372 25.485 1.777 1.00 29.53 323 LEU A C 1
ATOM 2640 O O . LEU A 1 323 ? 20.997 26.288 1.083 1.00 29.53 323 LEU A O 1
ATOM 2644 N N . ASP A 1 324 ? 20.057 25.726 3.048 1.00 29.88 324 ASP A N 1
ATOM 2645 C CA . ASP A 1 324 ? 20.779 26.722 3.837 1.00 29.88 324 ASP A CA 1
ATOM 2646 C C . ASP A 1 324 ? 22.233 26.243 3.954 1.00 29.88 324 ASP A C 1
ATOM 2648 O O . ASP A 1 324 ? 22.640 25.542 4.882 1.00 29.88 324 ASP A O 1
ATOM 2652 N N . ASN A 1 325 ? 23.025 26.593 2.943 1.00 31.23 325 ASN A N 1
ATOM 2653 C CA . ASN A 1 325 ? 24.474 26.595 2.999 1.00 31.23 325 ASN A CA 1
ATOM 2654 C C . ASN A 1 325 ? 24.893 27.761 3.891 1.00 31.23 325 ASN A C 1
ATOM 2656 O O . ASN A 1 325 ? 25.324 28.793 3.394 1.00 31.23 325 ASN A O 1
ATOM 2660 N N . ASP A 1 326 ? 24.766 27.592 5.206 1.00 31.98 326 ASP A N 1
ATOM 2661 C CA . ASP A 1 326 ? 25.192 28.623 6.149 1.00 31.98 326 ASP A CA 1
ATOM 2662 C C . ASP A 1 326 ? 25.899 28.029 7.370 1.00 31.98 326 ASP A C 1
ATOM 2664 O O . ASP A 1 326 ? 25.479 28.163 8.515 1.00 31.98 326 ASP A O 1
ATOM 2668 N N . LYS A 1 327 ? 27.024 27.345 7.111 1.00 31.62 327 LYS A N 1
ATOM 2669 C CA . LYS A 1 327 ? 28.148 27.192 8.060 1.00 31.62 327 LYS A CA 1
ATOM 2670 C C . LYS A 1 327 ? 29.497 27.146 7.331 1.00 31.62 327 LYS A C 1
ATOM 2672 O O . LYS A 1 327 ? 30.291 26.226 7.506 1.00 31.62 327 LYS A O 1
ATOM 2677 N N . LYS A 1 328 ? 29.796 28.176 6.541 1.00 32.66 328 LYS A N 1
ATOM 2678 C CA . LYS A 1 328 ? 31.177 28.557 6.206 1.00 32.66 328 LYS A CA 1
ATOM 2679 C C . LYS A 1 328 ? 31.315 30.057 6.408 1.00 32.66 328 LYS A C 1
ATOM 2681 O O . LYS A 1 328 ? 31.191 30.791 5.451 1.00 32.66 328 LYS A O 1
ATOM 2686 N N . GLU A 1 329 ? 31.540 30.478 7.652 1.00 30.31 329 GLU A N 1
ATOM 2687 C CA . GLU A 1 329 ? 32.278 31.705 8.004 1.00 30.31 329 GLU A CA 1
ATOM 2688 C C . GLU A 1 329 ? 32.151 31.995 9.502 1.00 30.31 329 GLU A C 1
ATOM 2690 O O . GLU A 1 329 ? 31.369 32.836 9.920 1.00 30.31 329 GLU A O 1
ATOM 2695 N N . ARG A 1 330 ? 32.947 31.322 10.340 1.00 28.38 330 ARG A N 1
ATOM 2696 C CA . ARG A 1 330 ? 33.414 31.897 11.618 1.00 28.38 330 ARG A CA 1
ATOM 2697 C C . ARG A 1 330 ? 34.733 31.263 12.043 1.00 28.38 330 ARG A C 1
ATOM 2699 O O . ARG A 1 330 ? 34.757 30.517 13.010 1.00 28.38 330 ARG A O 1
ATOM 2706 N N . ARG A 1 331 ? 35.828 31.605 11.357 1.00 28.09 331 ARG A N 1
ATOM 2707 C CA . ARG A 1 331 ? 37.129 31.890 11.996 1.00 28.09 331 ARG A CA 1
ATOM 2708 C C . ARG A 1 331 ? 37.836 32.964 11.171 1.00 28.09 331 ARG A C 1
ATOM 2710 O O . ARG A 1 331 ? 38.273 32.720 10.055 1.00 28.09 331 ARG A O 1
ATOM 2717 N N . ARG A 1 332 ? 37.830 34.180 11.719 1.00 28.34 332 ARG A N 1
ATOM 2718 C CA . ARG A 1 332 ? 38.508 35.369 11.195 1.00 28.34 332 ARG A CA 1
ATOM 2719 C C . ARG A 1 332 ? 40.040 35.232 11.297 1.00 28.34 332 ARG A C 1
ATOM 2721 O O . ARG A 1 332 ? 40.518 34.376 12.041 1.00 28.34 332 ARG A O 1
ATOM 2728 N N . PRO A 1 333 ? 40.782 36.056 10.539 1.00 30.38 333 PRO A N 1
ATOM 2729 C CA . PRO A 1 333 ? 42.169 35.821 10.168 1.00 30.38 333 PRO A CA 1
ATOM 2730 C C . PRO A 1 333 ? 43.139 36.394 11.200 1.00 30.38 333 PRO A C 1
ATOM 2732 O O . PRO A 1 333 ? 42.852 37.419 11.811 1.00 30.38 333 PRO A O 1
ATOM 2735 N N . ASN A 1 334 ? 44.326 35.797 11.307 1.00 27.45 334 ASN A N 1
ATOM 2736 C CA . ASN A 1 334 ? 45.513 36.510 11.764 1.00 27.45 334 ASN A CA 1
ATOM 2737 C C . ASN A 1 334 ? 46.633 36.375 10.725 1.00 27.45 334 ASN A C 1
ATOM 2739 O O . ASN A 1 334 ? 46.785 35.354 10.062 1.00 27.45 334 ASN A O 1
ATOM 2743 N N . LYS A 1 335 ? 47.307 37.510 10.558 1.00 31.55 335 LYS A N 1
ATOM 2744 C CA . LYS A 1 335 ? 48.202 37.965 9.488 1.00 31.55 335 LYS A CA 1
ATOM 2745 C C . LYS A 1 335 ? 49.597 37.282 9.490 1.00 31.55 335 LYS A C 1
ATOM 2747 O O . LYS A 1 335 ? 49.869 36.478 10.375 1.00 31.55 335 LYS A O 1
ATOM 2752 N N . PRO A 1 336 ? 50.458 37.578 8.488 1.00 33.12 336 PRO A N 1
ATOM 2753 C CA . PRO A 1 336 ? 51.449 36.663 7.924 1.00 33.12 336 PRO A CA 1
ATOM 2754 C C . PRO A 1 336 ? 52.862 36.839 8.498 1.00 33.12 336 PRO A C 1
ATOM 2756 O O . PRO A 1 336 ? 53.239 37.935 8.896 1.00 33.12 336 PRO A O 1
ATOM 2759 N N . PHE A 1 337 ? 53.668 35.782 8.411 1.00 26.53 337 PHE A N 1
ATOM 2760 C CA . PHE A 1 337 ? 55.136 35.795 8.487 1.00 26.53 337 PHE A CA 1
ATOM 2761 C C . PHE A 1 337 ? 55.620 34.705 7.517 1.00 26.53 337 PHE A C 1
ATOM 2763 O O . PHE A 1 337 ? 55.201 33.560 7.622 1.00 26.53 337 PHE A O 1
ATOM 2770 N N . SER A 1 338 ? 56.139 35.069 6.344 1.00 29.02 338 SER A N 1
ATOM 2771 C CA . SER A 1 338 ? 57.514 35.487 6.024 1.00 29.02 338 SER A CA 1
ATOM 2772 C C . SER A 1 338 ? 58.321 34.326 5.441 1.00 29.02 338 SER A C 1
ATOM 2774 O O . SER A 1 338 ? 58.532 33.305 6.084 1.00 29.02 338 SER A O 1
ATOM 2776 N N . LYS A 1 339 ? 58.758 34.551 4.199 1.00 30.61 339 LYS A N 1
ATOM 2777 C CA . LYS A 1 339 ? 59.811 33.855 3.454 1.00 30.61 339 LYS A CA 1
ATOM 2778 C C . LYS A 1 339 ? 60.924 33.320 4.359 1.00 30.61 339 LYS A C 1
ATOM 2780 O O . LYS A 1 339 ? 61.505 34.114 5.092 1.00 30.61 339 LYS A O 1
ATOM 2785 N N . ILE A 1 340 ? 61.307 32.059 4.169 1.00 30.91 340 ILE A N 1
ATOM 2786 C CA . ILE A 1 340 ? 62.700 31.623 4.310 1.00 30.91 340 ILE A CA 1
ATOM 2787 C C . ILE A 1 340 ? 63.016 30.707 3.123 1.00 30.91 340 ILE A C 1
ATOM 2789 O O . ILE A 1 340 ? 62.265 29.795 2.787 1.00 30.91 340 ILE A O 1
ATOM 2793 N N . THR A 1 341 ? 64.083 31.086 2.438 1.00 31.02 341 THR A N 1
ATOM 2794 C CA . THR A 1 341 ? 64.773 30.442 1.324 1.00 31.02 341 THR A CA 1
ATOM 2795 C C . THR A 1 341 ? 65.557 29.204 1.778 1.00 31.02 341 THR A C 1
ATOM 2797 O O . THR A 1 341 ? 65.839 29.060 2.962 1.00 31.02 341 THR A O 1
ATOM 2800 N N . ASN A 1 342 ? 65.968 28.368 0.818 1.00 27.12 342 ASN A N 1
ATOM 2801 C CA . ASN A 1 342 ? 67.168 27.506 0.837 1.00 27.12 342 ASN A CA 1
ATOM 2802 C C . ASN A 1 342 ? 68.314 28.113 1.692 1.00 27.12 342 ASN A C 1
ATOM 2804 O O . ASN A 1 342 ? 68.439 29.337 1.723 1.00 27.12 342 ASN A O 1
ATOM 2808 N N . GLU A 1 343 ? 69.216 27.398 2.370 1.00 29.42 343 GLU A N 1
ATOM 2809 C CA . GLU A 1 343 ? 69.801 26.052 2.239 1.00 29.42 343 GLU A CA 1
ATOM 2810 C C . GLU A 1 343 ? 70.593 25.765 3.552 1.00 29.42 343 GLU A C 1
ATOM 2812 O O . GLU A 1 343 ? 71.051 26.724 4.177 1.00 29.42 343 GLU A O 1
ATOM 2817 N N . VAL A 1 344 ? 70.819 24.479 3.887 1.00 34.50 344 VAL A N 1
ATOM 2818 C CA . VAL A 1 344 ? 71.517 23.900 5.079 1.00 34.50 344 VAL A CA 1
ATOM 2819 C C . VAL A 1 344 ? 70.703 23.787 6.370 1.00 34.50 344 VAL A C 1
ATOM 2821 O O . VAL A 1 344 ? 70.284 24.818 6.938 1.00 34.50 344 VAL A O 1
#

Sequence (344 aa):
MKILNQVDDASVVKFLDLNEYNFLIDIVIENSLNLNGLIHMIELIENELPFELKFNIPEMFHKSIIGNGGLIIQSIMKKYNVYIKFSSQRKDSTGGGNNYYGFKRFNNVLIKCPTKNSSNIQLVKDEIDGLMVSCCENNLSHNYLNKNLNNSIYTSIDFKLLKSHYLLLINNFKLNTMNNLEIEHQSFIDWPNYEDFGDNQSKDISIKGSDIKLKFFVTNLINSLPTNYKVSLNRHPKLNSLLRSTRFTEEVLTPIKLFHNMEMTFFERQASFEIWLSFYDASKLEASVELLSSFFQRENLLIVEKAPADFNPLTIKLNDMKLDNDKKERRRPNKPFSKITNEV

pLDDT: mean 78.32, std 18.43, range [26.53, 94.75]

Radius of gyration: 31.23 Å; chains: 1; bounding box: 118×63×80 Å

Foldseek 3Di:
DVLCVVAPVQKDWDWADPDPVDIDIDIDGPDPVPVVSVVVSVVVVLQQDKDKDFDDDQPLCVDVCCDDVSPNVVVLCVVLVKDKAFADPPPCVVPDDQCLADLDDGGGMMIMDGNNSNVSVVVSVVVSVVSVVCLQVVVVCPDPPPVDDPRQNKDKFKFKAFLQQVVLCNVVSVSSVLSVLCVVLVKDKPDDDNVRCPPHRIDITIIMHHDVSSVVSVVVVVVPTWWKKKWKWFDDPCPVVVCVDPCCCVQAVVCCCPVVVWHWDWDDDPGIIIIMTTDDDCPCVVVNVVSVVVVCVVVVIDTDDIGTDDDDRGPDPPPPPDPPPPDPDPDDDDDDDDDDDDDD